Protein AF-0000000079819696 (afdb_homodimer)

pLDDT: mean 92.46, std 13.49, range [25.23, 98.75]

InterPro domains:
  IPR000529 Small ribosomal subunit protein bS6 [PF01250] (3-92)
  IPR000529 Small ribosomal subunit protein bS6 [PTHR21011] (1-96)
  IPR000529 Small ribosomal subunit protein bS6 [TIGR00166] (1-92)
  IPR014717 Translation elongation factor EF1B/small ribosomal subunit protein bS6 [G3DSA:3.30.70.60] (1-99)
  IPR020814 Small ribosomal subunit protein bS6, plastid/chloroplast [MF_00360] (1-95)
  IPR020814 Small ribosomal subunit protein bS6, plastid/chloroplast [cd00473] (4-92)
  IPR035980 Small ribosomal subunit protein bS6 superfamily [SSF54995] (1-94)

Secondary structure (DSSP, 8-state):
-EEEEEEEEEETT--HHHHHHHHHHHHHHHHHTT-EEEEEEEEEEEEEEEEETTEEEEEEEEEEEEE-HHHHHHHHHHHHH-TTEEEEEEEPPP------/-EEEEEEEEEETT--HHHHHHHHHHHHHHHHHTT-EEEEEEEEEEEEEEEEETTEEEEEEEEEEEEE-HHHHHHHHHHHHH-TTEEEEEEEPPP------

Solvent-accessible surface area (backbone atoms only — not comparable to full-atom values): 11088 Å² total; per-residue (Å²): 115,44,66,34,32,35,41,36,28,30,49,48,86,56,51,72,69,54,48,52,51,51,52,50,48,55,56,48,50,39,44,75,41,70,24,45,82,72,44,81,47,76,74,44,76,45,75,48,96,56,73,50,93,90,29,56,36,24,28,37,36,38,35,34,29,33,32,36,72,68,29,47,54,52,49,52,52,52,48,72,66,34,85,55,42,73,46,74,45,80,41,72,64,77,81,70,77,65,85,116,117,44,66,34,32,36,42,37,28,28,50,47,86,57,52,71,68,56,48,52,51,50,54,51,48,55,55,48,49,39,45,75,41,69,24,45,82,74,46,79,47,77,75,42,78,44,75,47,95,55,75,48,92,91,28,56,36,24,30,36,36,37,35,33,30,33,32,36,71,68,29,47,53,53,48,51,53,53,49,73,65,33,85,56,42,69,44,73,46,80,41,72,63,76,81,69,73,70,82,118

Radius of gyration: 17.05 Å; Cα contacts (8 Å, |Δi|>4): 366; chains: 2; bounding box: 50×44×41 Å

Sequence (200 aa):
MRTYELMMISRGDLDDVAVDTNIRRFTGLIGEQGGKVLNVDHWGKREFAYEINHMNSGFYTVVDLEIESDGLKELDRQLGNAEEVVRHKFVRPEVRSKKIMRTYELMMISRGDLDDVAVDTNIRRFTGLIGEQGGKVLNVDHWGKREFAYEINHMNSGFYTVVDLEIESDGLKELDRQLGNAEEVVRHKFVRPEVRSKKI

Organism: NCBI:txid1608957

Nearest PDB structures (foldseek):
  8cwo-assembly1_F  TM=9.256E-01  e=4.103E-12  Cutibacterium acnes
  7msm-assembly1_f  TM=9.078E-01  e=1.070E-10  Mycobacterium tuberculosis H37Rv
  2bxj-assembly2_B  TM=9.339E-01  e=4.294E-09  Thermus thermophilus
  2bvz-assembly1_A  TM=9.365E-01  e=6.606E-09  Thermus thermophilus
  1cqn-assembly2_B  TM=9.167E-01  e=4.856E-09  Thermus thermophilus

Structure (mmCIF, N/CA/C/O backbone):
data_AF-0000000079819696-model_v1
#
loop_
_entity.id
_entity.type
_entity.pdbx_description
1 polymer 'Small ribosomal subunit protein bS6'
#
loop_
_atom_site.group_PDB
_atom_site.id
_atom_site.type_symbol
_atom_site.label_atom_id
_atom_site.label_alt_id
_atom_site.label_comp_id
_atom_site.label_asym_id
_atom_site.label_entity_id
_atom_site.label_seq_id
_atom_site.pdbx_PDB_ins_code
_atom_site.Cartn_x
_atom_site.Cartn_y
_atom_site.Cartn_z
_atom_site.occupancy
_atom_site.B_iso_or_equiv
_atom_site.auth_seq_id
_atom_site.auth_comp_id
_atom_site.auth_asym_id
_atom_site.auth_atom_id
_atom_site.pdbx_PDB_model_num
ATOM 1 N N . MET A 1 1 ? 14.352 6.609 16.312 1 94.88 1 MET A N 1
ATOM 2 C CA . MET A 1 1 ? 13.562 6.754 15.086 1 94.88 1 MET A CA 1
ATOM 3 C C . MET A 1 1 ? 13.469 5.43 14.336 1 94.88 1 MET A C 1
ATOM 5 O O . MET A 1 1 ? 14.445 4.676 14.281 1 94.88 1 MET A O 1
ATOM 9 N N . ARG A 1 2 ? 12.227 5.133 13.969 1 95.44 2 ARG A N 1
ATOM 10 C CA . ARG A 1 2 ? 12 3.934 13.172 1 95.44 2 ARG A CA 1
ATOM 11 C C . ARG A 1 2 ? 11.383 4.289 11.82 1 95.44 2 ARG A C 1
ATOM 13 O O . ARG A 1 2 ? 10.703 5.305 11.688 1 95.44 2 ARG A O 1
ATOM 20 N N . THR A 1 3 ? 11.734 3.414 10.836 1 95.62 3 THR A N 1
ATOM 21 C CA . THR A 1 3 ? 11.195 3.619 9.492 1 95.62 3 THR A CA 1
ATOM 22 C C . THR A 1 3 ? 9.781 3.057 9.391 1 95.62 3 THR A C 1
ATOM 24 O O . THR A 1 3 ? 9.5 1.965 9.891 1 95.62 3 THR A O 1
ATOM 27 N N . TYR A 1 4 ? 8.93 3.877 8.773 1 96.38 4 TYR A N 1
ATOM 28 C CA . TYR A 1 4 ? 7.566 3.453 8.492 1 96.38 4 TYR A CA 1
ATOM 29 C C . TYR A 1 4 ? 7.164 3.809 7.066 1 96.38 4 TYR A C 1
ATOM 31 O O . TYR A 1 4 ? 7.734 4.719 6.461 1 96.38 4 TYR A O 1
ATOM 39 N N . GLU A 1 5 ? 6.246 3.01 6.633 1 94.44 5 GLU A N 1
ATOM 40 C CA . GLU A 1 5 ? 5.488 3.367 5.438 1 94.44 5 GLU A CA 1
ATOM 41 C C . GLU A 1 5 ? 4.066 3.793 5.793 1 94.44 5 GLU A C 1
ATOM 43 O O . GLU A 1 5 ? 3.344 3.057 6.469 1 94.44 5 GLU A O 1
ATOM 48 N N . LEU A 1 6 ? 3.732 5 5.457 1 96.94 6 LEU A N 1
ATOM 49 C CA . LEU A 1 6 ? 2.355 5.469 5.555 1 96.94 6 LEU A CA 1
ATOM 50 C C . LEU A 1 6 ? 1.624 5.297 4.227 1 96.94 6 LEU A C 1
ATOM 52 O O . LEU A 1 6 ? 2.047 5.84 3.205 1 96.94 6 LEU A O 1
ATOM 56 N N . MET A 1 7 ? 0.586 4.559 4.285 1 95.38 7 MET A N 1
ATOM 57 C CA . MET A 1 7 ? -0.365 4.52 3.18 1 95.38 7 MET A CA 1
ATOM 58 C C . MET A 1 7 ? -1.592 5.371 3.486 1 95.38 7 MET A C 1
ATOM 60 O O . MET A 1 7 ? -2.287 5.133 4.477 1 95.38 7 MET A O 1
ATOM 64 N N . MET A 1 8 ? -1.781 6.301 2.584 1 96.81 8 MET A N 1
ATOM 65 C CA . MET A 1 8 ? -2.904 7.207 2.803 1 96.81 8 MET A CA 1
ATOM 66 C C . MET A 1 8 ? -3.797 7.277 1.567 1 96.81 8 MET A C 1
ATOM 68 O O . MET A 1 8 ? -3.303 7.305 0.44 1 96.81 8 MET A O 1
ATOM 72 N N . ILE A 1 9 ? -5.113 7.242 1.857 1 96.31 9 ILE A N 1
ATOM 73 C CA . ILE A 1 9 ? -6.117 7.492 0.83 1 96.31 9 ILE A CA 1
ATOM 74 C C . ILE A 1 9 ? -6.879 8.773 1.155 1 96.31 9 ILE A C 1
ATOM 76 O O . ILE A 1 9 ? -7.473 8.898 2.229 1 96.31 9 ILE A O 1
ATOM 80 N N . SER A 1 10 ? -6.812 9.703 0.239 1 97.88 10 SER A N 1
ATOM 81 C CA . SER A 1 10 ? -7.578 10.938 0.372 1 97.88 10 SER A CA 1
ATOM 82 C C . SER A 1 10 ? -8.875 10.875 -0.436 1 97.88 10 SER A C 1
ATOM 84 O O . SER A 1 10 ? -9.016 10.031 -1.326 1 97.88 10 SER A O 1
ATOM 86 N N . ARG A 1 11 ? -9.758 11.766 -0.139 1 98.06 11 ARG A N 1
ATOM 87 C CA . ARG A 1 11 ? -11.039 11.836 -0.831 1 98.06 11 ARG A CA 1
ATOM 88 C C . ARG A 1 11 ? -10.844 11.852 -2.344 1 98.06 11 ARG A C 1
ATOM 90 O O . ARG A 1 11 ? -9.977 12.562 -2.855 1 98.06 11 ARG A O 1
ATOM 97 N N . GLY A 1 12 ? -11.727 11.195 -2.99 1 97.94 12 GLY A N 1
ATOM 98 C CA . GLY A 1 12 ? -11.641 11.07 -4.438 1 97.94 12 GLY A CA 1
ATOM 99 C C . GLY A 1 12 ? -12.242 12.258 -5.172 1 97.94 12 GLY A C 1
ATOM 100 O O . GLY A 1 12 ? -12.039 12.406 -6.379 1 97.94 12 GLY A O 1
ATOM 101 N N . ASP A 1 13 ? -12.984 13.062 -4.441 1 98 13 ASP A N 1
ATOM 102 C CA . ASP A 1 13 ? -13.648 14.18 -5.098 1 98 13 ASP A CA 1
ATOM 103 C C . ASP A 1 13 ? -12.758 15.422 -5.102 1 98 13 ASP A C 1
ATOM 105 O O . ASP A 1 13 ? -13.18 16.5 -5.543 1 98 13 ASP A O 1
ATOM 109 N N . LEU A 1 14 ? -11.602 15.273 -4.633 1 97.94 14 LEU A N 1
ATOM 110 C CA . LEU A 1 14 ? -10.656 16.375 -4.668 1 97.94 14 LEU A CA 1
ATOM 111 C C . LEU A 1 14 ? -10.141 16.609 -6.086 1 97.94 14 LEU A C 1
ATOM 113 O O . LEU A 1 14 ? -10.094 15.68 -6.895 1 97.94 14 LEU A O 1
ATOM 117 N N . ASP A 1 15 ? -9.781 17.891 -6.348 1 97.69 15 ASP A N 1
ATOM 118 C CA . ASP A 1 15 ? -9.078 18.156 -7.598 1 97.69 15 ASP A CA 1
ATOM 119 C C . ASP A 1 15 ? -7.562 18.078 -7.402 1 97.69 15 ASP A C 1
ATOM 121 O O . ASP A 1 15 ? -7.086 17.906 -6.277 1 97.69 15 ASP A O 1
ATOM 125 N N . ASP A 1 16 ? -6.84 18.234 -8.5 1 96.38 16 ASP A N 1
ATOM 126 C CA . ASP A 1 16 ? -5.398 18.016 -8.492 1 96.38 16 ASP A CA 1
ATOM 127 C C . ASP A 1 16 ? -4.703 19 -7.539 1 96.38 16 ASP A C 1
ATOM 129 O O . ASP A 1 16 ? -3.768 18.609 -6.832 1 96.38 16 ASP A O 1
ATOM 133 N N . VAL A 1 17 ? -5.117 20.219 -7.535 1 98.06 17 VAL A N 1
ATOM 134 C CA . VAL A 1 17 ? -4.488 21.219 -6.684 1 98.06 17 VAL A CA 1
ATOM 135 C C . VAL A 1 17 ? -4.715 20.875 -5.215 1 98.06 17 VAL A C 1
ATOM 137 O O . VAL A 1 17 ? -3.783 20.922 -4.406 1 98.06 17 VAL A O 1
ATOM 140 N N . ALA A 1 18 ? -5.918 20.469 -4.895 1 98.25 18 ALA A N 1
ATOM 141 C CA . ALA A 1 18 ? -6.27 20.094 -3.527 1 98.25 18 ALA A CA 1
ATOM 142 C C . ALA A 1 18 ? -5.508 18.844 -3.094 1 98.25 18 ALA A C 1
ATOM 144 O O . ALA A 1 18 ? -5.094 18.734 -1.938 1 98.25 18 ALA A O 1
ATOM 145 N N . VAL A 1 19 ? -5.375 17.922 -4.004 1 97.94 19 VAL A N 1
ATOM 146 C CA . VAL A 1 19 ? -4.641 16.703 -3.697 1 97.94 19 VAL A CA 1
ATOM 147 C C . VAL A 1 19 ? -3.191 17.047 -3.348 1 97.94 19 VAL A C 1
ATOM 149 O O . VAL A 1 19 ? -2.66 16.562 -2.342 1 97.94 19 VAL A O 1
ATOM 152 N N . ASP A 1 20 ? -2.605 17.906 -4.16 1 97.81 20 ASP A N 1
ATOM 153 C CA . ASP A 1 20 ? -1.224 18.312 -3.93 1 97.81 20 ASP A CA 1
ATOM 154 C C . ASP A 1 20 ? -1.08 19.031 -2.588 1 97.81 20 ASP A C 1
ATOM 156 O O . ASP A 1 20 ? -0.13 18.766 -1.844 1 97.81 20 ASP A O 1
ATOM 160 N N . THR A 1 21 ? -2.002 19.875 -2.295 1 98.31 21 THR A N 1
ATOM 161 C CA . THR A 1 21 ? -2.004 20.609 -1.03 1 98.31 21 THR A CA 1
ATOM 162 C C . THR A 1 21 ? -2.119 19.641 0.149 1 98.31 21 THR A C 1
ATOM 164 O O . THR A 1 21 ? -1.434 19.812 1.16 1 98.31 21 THR A O 1
ATOM 167 N N . ASN A 1 22 ? -2.996 18.625 0.056 1 97.88 22 ASN A N 1
ATOM 168 C CA . ASN A 1 22 ? -3.174 17.625 1.093 1 97.88 22 ASN A CA 1
ATOM 169 C C . ASN A 1 22 ? -1.885 16.844 1.348 1 97.88 22 ASN A C 1
ATOM 171 O O . ASN A 1 22 ? -1.501 16.641 2.5 1 97.88 22 ASN A O 1
ATOM 175 N N . ILE A 1 23 ? -1.257 16.484 0.278 1 98.19 23 ILE A N 1
ATOM 176 C CA . ILE A 1 23 ? -0.011 15.734 0.388 1 98.19 23 ILE A CA 1
ATOM 177 C C . ILE A 1 23 ? 1.039 16.578 1.106 1 98.19 23 ILE A C 1
ATOM 179 O O . ILE A 1 23 ? 1.708 16.094 2.025 1 98.19 23 ILE A O 1
ATOM 183 N N . ARG A 1 24 ? 1.113 17.828 0.721 1 98.19 24 ARG A N 1
ATOM 184 C CA . ARG A 1 24 ? 2.066 18.719 1.364 1 98.19 24 ARG A CA 1
ATOM 185 C C . ARG A 1 24 ? 1.725 18.922 2.838 1 98.19 24 ARG A C 1
ATOM 187 O O . ARG A 1 24 ? 2.613 18.938 3.689 1 98.19 24 ARG A O 1
ATOM 194 N N . ARG A 1 25 ? 0.535 19.031 3.092 1 98.12 25 ARG 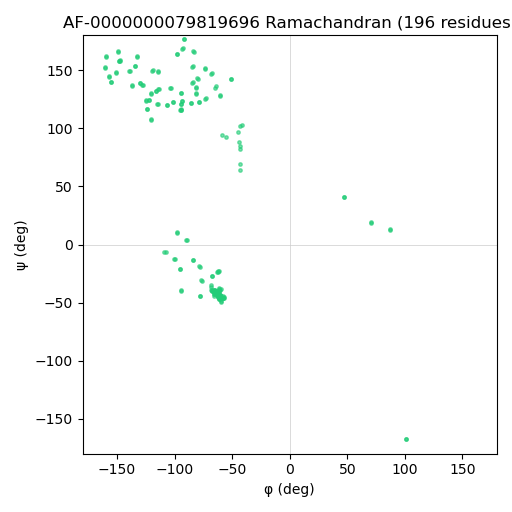A N 1
ATOM 195 C CA . ARG A 1 25 ? 0.083 19.219 4.465 1 98.12 25 ARG A CA 1
ATOM 196 C C . ARG A 1 25 ? 0.508 18.047 5.344 1 98.12 25 ARG A C 1
ATOM 198 O O . ARG A 1 25 ? 1.097 18.234 6.41 1 98.12 25 ARG A O 1
ATOM 205 N N . PHE A 1 26 ? 0.276 16.875 4.938 1 97.69 26 PHE A N 1
ATOM 206 C CA . PHE A 1 26 ? 0.501 15.719 5.785 1 97.69 26 PHE A CA 1
ATOM 207 C C . PHE A 1 26 ? 1.987 15.391 5.871 1 97.69 26 PHE A C 1
ATOM 209 O O . PHE A 1 26 ? 2.463 14.898 6.898 1 97.69 26 PHE A O 1
ATOM 216 N N . THR A 1 27 ? 2.662 15.711 4.754 1 98.19 27 THR A N 1
ATOM 217 C CA . THR A 1 27 ? 4.109 15.57 4.871 1 98.19 27 THR A CA 1
ATOM 218 C C . THR A 1 27 ? 4.68 16.609 5.824 1 98.19 27 THR A C 1
ATOM 220 O O . THR A 1 27 ? 5.641 16.344 6.547 1 98.19 27 THR A O 1
ATOM 223 N N . GLY A 1 28 ? 4.113 17.812 5.809 1 98.5 28 GLY A N 1
ATOM 224 C CA . GLY A 1 28 ? 4.48 18.812 6.797 1 98.5 28 GLY A CA 1
ATOM 225 C C . GLY A 1 28 ? 4.191 18.391 8.219 1 98.5 28 GLY A C 1
ATOM 226 O O . GLY A 1 28 ? 4.988 18.641 9.125 1 98.5 28 GLY A O 1
ATOM 227 N N . LEU A 1 29 ? 3.1 17.734 8.43 1 98.5 29 LEU A N 1
ATOM 228 C CA . LEU A 1 29 ? 2.703 17.203 9.734 1 98.5 29 LEU A CA 1
ATOM 229 C C . LEU A 1 29 ? 3.73 16.219 10.258 1 98.5 29 LEU A C 1
ATOM 231 O O . LEU A 1 29 ? 3.998 16.156 11.461 1 98.5 29 LEU A O 1
ATOM 235 N N . ILE A 1 30 ? 4.289 15.414 9.391 1 98.69 30 ILE A N 1
ATOM 236 C CA . ILE A 1 30 ? 5.336 14.469 9.773 1 98.69 30 ILE A CA 1
ATOM 237 C C . ILE A 1 30 ? 6.512 15.227 10.383 1 98.69 30 ILE A C 1
ATOM 239 O O . ILE A 1 30 ? 7.023 14.844 11.438 1 98.69 30 ILE A O 1
ATOM 243 N N . GLY A 1 31 ? 6.887 16.297 9.703 1 98.44 31 GLY A N 1
ATOM 244 C CA . GLY A 1 31 ? 7.965 17.125 10.203 1 98.44 31 GLY A CA 1
ATOM 245 C C . GLY A 1 31 ? 7.648 17.781 11.539 1 98.44 31 GLY A C 1
ATOM 246 O O . GLY A 1 31 ? 8.508 17.844 12.422 1 98.44 31 GLY A O 1
ATOM 247 N N . GLU A 1 32 ? 6.453 18.219 11.688 1 98.44 32 GLU A N 1
ATOM 248 C CA . GLU A 1 32 ? 6.012 18.875 12.914 1 98.44 32 GLU A CA 1
ATOM 249 C C . GLU A 1 32 ? 6.082 17.906 14.102 1 98.44 32 GLU A C 1
ATOM 251 O O . GLU A 1 32 ? 6.266 18.344 15.242 1 98.44 32 GLU A O 1
ATOM 256 N N . GLN A 1 33 ? 6.031 16.656 13.82 1 98.38 33 GLN A N 1
ATOM 257 C CA . GLN A 1 33 ? 6.066 15.648 14.875 1 98.38 33 GLN A CA 1
ATOM 258 C C . GLN A 1 33 ? 7.477 15.078 15.047 1 98.38 33 GLN A C 1
ATOM 260 O O . GLN A 1 33 ? 7.652 14.016 15.641 1 98.38 33 GLN A O 1
ATOM 265 N N . GL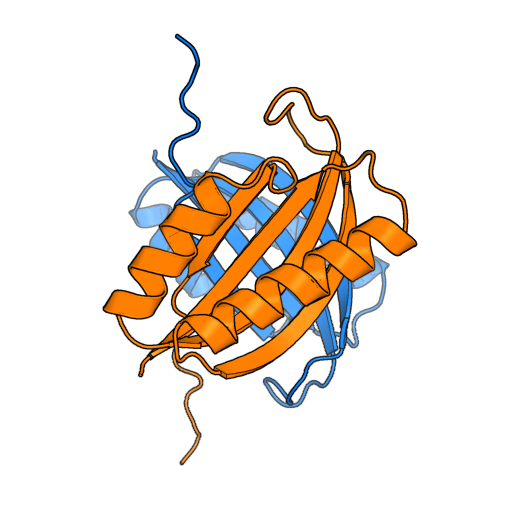Y A 1 34 ? 8.445 15.703 14.414 1 98.38 34 GLY A N 1
ATOM 266 C CA . GLY A 1 34 ? 9.836 15.32 14.586 1 98.38 34 GLY A CA 1
ATOM 267 C C . GLY A 1 34 ? 10.266 14.211 13.648 1 98.38 34 GLY A C 1
ATOM 268 O O . GLY A 1 34 ? 11.32 13.602 13.844 1 98.38 34 GLY A O 1
ATOM 269 N N . GLY A 1 35 ? 9.422 13.984 12.688 1 98.75 35 GLY A N 1
ATOM 270 C CA . GLY A 1 35 ? 9.75 12.945 11.719 1 98.75 35 GLY A CA 1
ATOM 271 C C . GLY A 1 35 ? 10.469 13.484 10.5 1 98.75 35 GLY A C 1
ATOM 272 O O . GLY A 1 35 ? 10.648 14.695 10.352 1 98.75 35 GLY A O 1
ATOM 273 N N . LYS A 1 36 ? 10.977 12.516 9.727 1 98.56 36 LYS A N 1
ATOM 274 C CA . LYS A 1 36 ? 11.625 12.781 8.453 1 98.56 36 LYS A CA 1
ATOM 275 C C . LYS A 1 36 ? 10.914 12.062 7.309 1 98.56 36 LYS A C 1
ATOM 277 O O . LYS A 1 36 ? 10.672 10.859 7.383 1 98.56 36 LYS A O 1
ATOM 282 N N . VAL A 1 37 ? 10.625 12.852 6.273 1 98.19 37 VAL A N 1
ATOM 283 C CA . VAL A 1 37 ? 10.062 12.258 5.062 1 98.19 37 VAL A CA 1
ATOM 284 C C . VAL A 1 37 ? 11.188 11.75 4.168 1 98.19 37 VAL A C 1
ATOM 286 O O . VAL A 1 37 ? 12.102 12.5 3.814 1 98.19 37 VAL A O 1
ATOM 289 N N . LEU A 1 38 ? 11.109 10.492 3.906 1 95.31 38 LEU A N 1
ATOM 290 C CA . LEU A 1 38 ? 12.141 9.891 3.072 1 95.31 38 LEU A CA 1
ATOM 291 C C . LEU A 1 38 ? 11.711 9.867 1.608 1 95.31 38 LEU A C 1
ATOM 293 O O . LEU A 1 38 ? 12.547 10.031 0.711 1 95.31 38 LEU A O 1
ATOM 297 N N . ASN A 1 39 ? 10.523 9.594 1.35 1 93.56 39 ASN A N 1
ATOM 298 C CA . ASN A 1 39 ? 9.977 9.516 0.002 1 93.56 39 ASN A CA 1
ATOM 299 C C . ASN A 1 39 ? 8.461 9.734 0.002 1 93.56 39 ASN A C 1
ATOM 301 O O . ASN A 1 39 ? 7.777 9.359 0.952 1 93.56 39 ASN A O 1
ATOM 305 N N . VAL A 1 40 ? 7.969 10.398 -1.09 1 96.12 40 VAL A N 1
ATOM 306 C CA . VAL A 1 40 ? 6.535 10.523 -1.335 1 96.12 40 VAL A CA 1
ATOM 307 C C . VAL A 1 40 ? 6.195 9.938 -2.705 1 96.12 40 VAL A C 1
ATOM 309 O O . VAL A 1 40 ? 6.719 10.391 -3.727 1 96.12 40 VAL A O 1
ATOM 312 N N . ASP A 1 41 ? 5.285 9 -2.691 1 93.44 41 ASP A N 1
ATOM 313 C CA . ASP A 1 41 ? 4.801 8.391 -3.926 1 93.44 41 ASP A CA 1
ATOM 314 C C . ASP A 1 41 ? 3.295 8.594 -4.082 1 93.44 41 ASP A C 1
ATOM 316 O O . ASP A 1 41 ? 2.5 7.934 -3.406 1 93.44 41 ASP A O 1
ATOM 320 N N . HIS A 1 42 ? 3.049 9.445 -4.992 1 94.69 42 HIS A N 1
ATOM 321 C CA . HIS A 1 42 ? 1.643 9.656 -5.312 1 94.69 42 HIS A CA 1
ATOM 322 C C . HIS A 1 42 ? 1.206 8.789 -6.484 1 94.69 42 HIS A C 1
ATOM 324 O O . HIS A 1 42 ? 1.626 9.016 -7.621 1 94.69 42 HIS A O 1
ATOM 330 N N . TRP A 1 43 ? 0.26 7.848 -6.227 1 92.31 43 TRP A N 1
ATOM 331 C CA . TRP A 1 43 ? -0.134 6.855 -7.223 1 92.31 43 TRP A CA 1
ATOM 332 C C . TRP A 1 43 ? -1.369 7.312 -7.988 1 92.31 43 TRP A C 1
ATOM 334 O O . TRP A 1 43 ? -1.695 6.762 -9.039 1 92.31 43 TRP A O 1
ATOM 344 N N . GLY A 1 44 ? -2.123 8.242 -7.383 1 92.25 44 GLY A N 1
ATOM 345 C CA . GLY A 1 44 ? -3.268 8.805 -8.078 1 92.25 44 G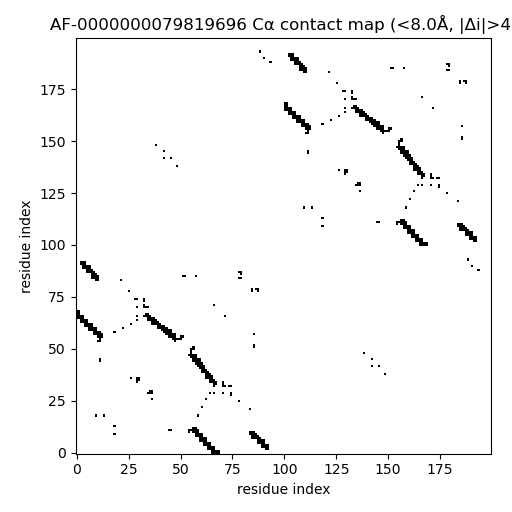LY A CA 1
ATOM 346 C C . GLY A 1 44 ? -4.59 8.203 -7.637 1 92.25 44 GLY A C 1
ATOM 347 O O . GLY A 1 44 ? -4.676 7.609 -6.562 1 92.25 44 GLY A O 1
ATOM 348 N N . LYS A 1 45 ? -5.648 8.508 -8.461 1 94.81 45 LYS A N 1
ATOM 349 C CA . LYS A 1 45 ? -7.02 8.156 -8.109 1 94.81 45 LYS A CA 1
ATOM 350 C C . LYS A 1 45 ? -7.344 6.723 -8.523 1 94.81 45 LYS A C 1
ATOM 352 O O . LYS A 1 45 ? -6.984 6.289 -9.617 1 94.81 45 LYS A O 1
ATOM 357 N N . ARG A 1 46 ? -8.062 6.07 -7.617 1 90.94 46 ARG A N 1
ATOM 358 C CA . ARG A 1 46 ? -8.531 4.719 -7.91 1 90.94 46 ARG A CA 1
ATOM 359 C C . ARG A 1 46 ? -9.969 4.527 -7.434 1 90.94 46 ARG A C 1
ATOM 361 O O . ARG A 1 46 ? -10.367 5.078 -6.406 1 90.94 46 ARG A O 1
ATOM 368 N N . GLU A 1 47 ? -10.648 3.688 -8.164 1 93.12 47 GLU A N 1
ATOM 369 C CA . GLU A 1 47 ? -11.977 3.287 -7.703 1 93.12 47 GLU A CA 1
ATOM 370 C C . GLU A 1 47 ? -11.883 2.207 -6.629 1 93.12 47 GLU A C 1
ATOM 372 O O . GLU A 1 47 ? -11.031 1.319 -6.703 1 93.12 47 GLU A O 1
ATOM 377 N N . PHE A 1 48 ? -12.797 2.314 -5.637 1 88.94 48 PHE A N 1
ATOM 378 C CA . PHE A 1 48 ? -12.836 1.298 -4.594 1 88.94 48 PHE A CA 1
ATOM 379 C C . PHE A 1 48 ? -13.656 0.095 -5.039 1 88.94 48 PHE A C 1
ATOM 381 O O . PHE A 1 48 ? -14.539 0.22 -5.895 1 88.94 48 PHE A O 1
ATOM 388 N N . ALA A 1 49 ? -13.336 -1.049 -4.48 1 85.38 49 ALA A N 1
ATOM 389 C CA . ALA A 1 49 ? -14.18 -2.225 -4.676 1 85.38 49 ALA A CA 1
ATOM 390 C C . ALA A 1 49 ? -15.531 -2.053 -3.986 1 85.38 49 ALA A C 1
ATOM 392 O O . ALA A 1 49 ? -16.562 -2.475 -4.516 1 85.38 49 ALA A O 1
ATOM 393 N N . TYR A 1 50 ? -15.391 -1.457 -2.807 1 88.12 50 TYR A N 1
ATOM 394 C CA . TYR A 1 50 ? -16.594 -1.102 -2.055 1 88.12 50 TYR A CA 1
ATOM 395 C C . TYR A 1 50 ? -16.5 0.33 -1.538 1 88.12 50 TYR A C 1
ATOM 397 O O . TYR A 1 50 ? -15.414 0.896 -1.436 1 88.12 50 TYR A O 1
ATOM 405 N N . GLU A 1 51 ? -17.672 0.757 -1.224 1 90.31 51 GLU A N 1
ATOM 406 C CA . GLU A 1 51 ? -17.703 2.125 -0.714 1 90.31 51 GLU A CA 1
ATOM 407 C C . GLU A 1 51 ? -16.938 2.246 0.601 1 90.31 51 GLU A C 1
ATOM 409 O O . GLU A 1 51 ? -17.047 1.373 1.466 1 90.31 51 GLU A O 1
ATOM 414 N N . ILE A 1 52 ? -16.203 3.301 0.594 1 87.94 52 ILE A N 1
ATOM 415 C CA . ILE A 1 52 ? -15.5 3.619 1.83 1 87.94 52 ILE A CA 1
ATOM 416 C C . ILE A 1 52 ? -15.844 5.039 2.271 1 87.94 52 ILE A C 1
ATOM 418 O O . ILE A 1 52 ? -15.523 6.008 1.577 1 87.94 52 ILE A O 1
ATOM 422 N N . ASN A 1 53 ? -16.359 5.242 3.488 1 86.62 53 ASN A N 1
ATOM 423 C CA . ASN A 1 53 ? -16.734 6.555 4.004 1 86.62 53 ASN A CA 1
ATOM 424 C C . ASN A 1 53 ? -17.562 7.34 2.99 1 86.62 53 ASN A C 1
ATOM 426 O O . ASN A 1 53 ? -17.266 8.5 2.703 1 86.62 53 ASN A O 1
ATOM 430 N N . HIS A 1 54 ? -18.453 6.637 2.352 1 89.12 54 HIS A N 1
ATOM 431 C CA . HIS A 1 54 ? -19.406 7.207 1.402 1 89.12 54 HIS A CA 1
ATOM 432 C C . HIS A 1 54 ? -18.703 7.656 0.124 1 89.12 54 HIS A C 1
ATOM 434 O O . HIS A 1 54 ? -19.188 8.547 -0.574 1 89.12 54 HIS A O 1
ATOM 440 N N . MET A 1 55 ? -17.516 7.113 -0.07 1 93.94 55 MET A N 1
ATOM 441 C CA . MET A 1 55 ? -16.75 7.391 -1.281 1 93.94 55 MET A CA 1
ATOM 442 C C . MET A 1 55 ? -16.594 6.129 -2.119 1 93.94 55 MET A C 1
ATOM 444 O O . MET A 1 55 ? -16.453 5.031 -1.575 1 93.94 55 MET A O 1
ATOM 448 N N . ASN A 1 56 ? -16.516 6.395 -3.479 1 95.5 56 ASN A N 1
ATOM 449 C CA . ASN A 1 56 ? -16.328 5.258 -4.371 1 95.5 56 ASN A CA 1
ATOM 450 C C . ASN A 1 56 ? -14.922 5.25 -4.973 1 95.5 56 ASN A C 1
ATOM 452 O O . ASN A 1 56 ? -14.562 4.328 -5.707 1 95.5 56 ASN A O 1
ATOM 456 N N . SER A 1 57 ? -14.25 6.328 -4.668 1 96.75 57 SER A N 1
ATOM 457 C CA . SER A 1 57 ? -12.867 6.438 -5.137 1 96.75 57 SER A CA 1
ATOM 458 C C . SER A 1 57 ? -12.016 7.25 -4.168 1 96.75 57 SER A C 1
ATOM 460 O O . SER A 1 57 ? -12.547 7.922 -3.279 1 96.75 57 SER A O 1
ATOM 462 N N . GLY A 1 58 ? -10.727 7.168 -4.34 1 97.12 58 GLY A N 1
ATOM 463 C CA . GLY A 1 58 ? -9.797 7.949 -3.537 1 97.12 58 GLY A CA 1
ATOM 464 C C . GLY A 1 58 ? -8.43 8.094 -4.176 1 97.12 58 GLY A C 1
ATOM 465 O O . GLY A 1 58 ? -8.086 7.336 -5.09 1 97.12 58 GLY A O 1
ATOM 466 N N . PHE A 1 59 ? -7.695 9.078 -3.688 1 97.69 59 PHE A N 1
ATOM 467 C CA . PHE A 1 59 ? -6.328 9.312 -4.133 1 97.69 59 PHE A CA 1
ATOM 468 C C . PHE A 1 59 ? -5.332 8.609 -3.221 1 97.69 59 PHE A C 1
ATOM 470 O O . PHE A 1 59 ? -5.309 8.852 -2.014 1 97.69 59 PHE A O 1
ATOM 477 N N . TYR A 1 60 ? -4.527 7.773 -3.828 1 95.75 60 TYR A N 1
ATOM 478 C CA . TYR A 1 60 ? -3.57 6.973 -3.072 1 95.75 60 TYR A CA 1
ATOM 479 C C . TYR A 1 60 ? -2.207 7.652 -3.027 1 95.75 60 TYR A C 1
ATOM 481 O O . TYR A 1 60 ? -1.663 8.039 -4.062 1 95.75 60 TYR A O 1
ATOM 489 N N . THR A 1 61 ? -1.654 7.758 -1.787 1 96.81 61 THR A N 1
ATOM 490 C CA . THR A 1 61 ? -0.311 8.273 -1.559 1 96.81 61 THR A CA 1
ATOM 491 C C . THR A 1 61 ? 0.433 7.418 -0.538 1 96.81 61 THR A C 1
ATOM 493 O O . THR A 1 61 ? -0.138 7.016 0.478 1 96.81 61 THR A O 1
ATOM 496 N N . VAL A 1 62 ? 1.687 7.117 -0.785 1 94.62 62 VAL A N 1
ATOM 497 C CA . VAL A 1 62 ? 2.553 6.395 0.142 1 94.62 62 VAL A CA 1
ATOM 498 C C . VAL A 1 62 ? 3.705 7.293 0.579 1 94.62 62 VAL A C 1
ATOM 500 O O . VAL A 1 62 ? 4.355 7.93 -0.255 1 94.62 62 VAL A O 1
ATOM 503 N N . VAL A 1 63 ? 3.916 7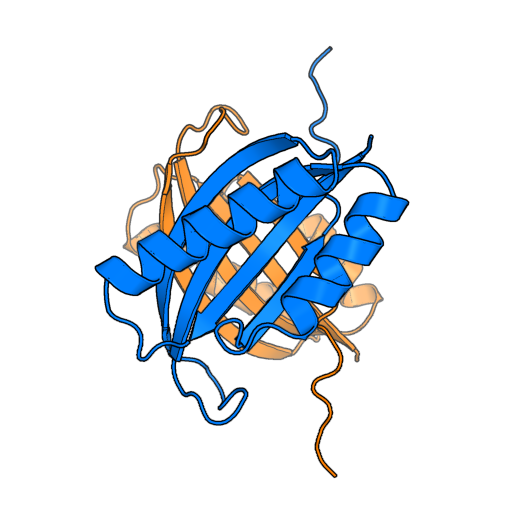.32 1.847 1 96.88 63 VAL A N 1
ATOM 504 C CA . VAL A 1 63 ? 5 8.133 2.387 1 96.88 63 VAL A CA 1
ATOM 505 C C . VAL A 1 63 ? 5.934 7.258 3.223 1 96.88 63 VAL A C 1
ATOM 507 O O . VAL A 1 63 ? 5.508 6.641 4.199 1 96.88 63 VAL A O 1
ATOM 510 N N . ASP A 1 64 ? 7.195 7.172 2.717 1 95 64 ASP A N 1
ATOM 511 C CA . ASP A 1 64 ? 8.242 6.602 3.564 1 95 64 ASP A CA 1
ATOM 512 C C . ASP A 1 64 ? 8.781 7.645 4.539 1 95 64 ASP A C 1
ATOM 514 O O . ASP A 1 64 ? 9.125 8.758 4.141 1 95 64 ASP A O 1
ATOM 518 N N . LEU A 1 65 ? 8.797 7.176 5.816 1 97.5 65 LEU A N 1
ATOM 519 C CA . LEU A 1 65 ? 9.18 8.164 6.816 1 97.5 65 LEU A CA 1
ATOM 520 C C . LEU A 1 65 ? 9.938 7.516 7.965 1 97.5 65 LEU A C 1
ATOM 522 O O . LEU A 1 65 ? 9.93 6.289 8.102 1 97.5 65 LEU A O 1
ATOM 526 N N . GLU A 1 66 ? 10.695 8.383 8.648 1 98.25 66 GLU A N 1
ATOM 527 C CA . GLU A 1 66 ? 11.25 8.039 9.945 1 98.25 66 GLU A CA 1
ATOM 528 C C . GLU A 1 66 ? 10.648 8.891 11.055 1 98.25 66 GLU A C 1
ATOM 530 O O . GLU A 1 66 ? 10.516 10.109 10.906 1 98.25 66 GLU A O 1
ATOM 535 N N . ILE A 1 67 ? 10.297 8.188 12.086 1 98.44 67 ILE A N 1
ATOM 536 C CA . ILE A 1 67 ? 9.648 8.938 13.156 1 98.44 67 ILE A CA 1
ATOM 537 C C . ILE A 1 67 ? 9.734 8.141 14.461 1 98.44 67 ILE A C 1
ATOM 539 O O . ILE A 1 67 ? 9.836 6.914 14.445 1 98.44 67 ILE A O 1
ATOM 543 N N . GLU A 1 68 ? 9.711 8.914 15.562 1 98.69 68 GLU A N 1
ATOM 544 C CA . GLU A 1 68 ? 9.68 8.273 16.875 1 98.69 68 GLU A CA 1
ATOM 545 C C . GLU A 1 68 ? 8.25 7.895 17.266 1 98.69 68 GLU A C 1
ATOM 547 O O . GLU A 1 68 ? 7.289 8.406 16.688 1 98.69 68 GLU A O 1
ATOM 552 N N . SER A 1 69 ? 8.148 7.07 18.281 1 98.12 69 SER A N 1
ATOM 553 C CA . SER A 1 69 ? 6.875 6.469 18.672 1 98.12 69 SER A CA 1
ATOM 554 C C . SER A 1 69 ? 5.852 7.535 19.047 1 98.12 69 SER A C 1
ATOM 556 O O . SER A 1 69 ? 4.684 7.445 18.641 1 98.12 69 SER A O 1
ATOM 558 N N . ASP A 1 70 ? 6.266 8.484 19.766 1 98.44 70 ASP A N 1
ATOM 559 C CA . ASP A 1 70 ? 5.328 9.523 20.188 1 98.44 70 ASP A CA 1
ATOM 560 C C . ASP A 1 70 ? 4.832 10.336 19 1 98.44 70 ASP A C 1
ATOM 562 O O . ASP A 1 70 ? 3.652 10.68 18.922 1 98.44 70 ASP A O 1
ATOM 566 N N . GLY A 1 71 ? 5.738 10.664 18.125 1 98.62 71 GLY A N 1
ATOM 567 C CA . GLY A 1 71 ? 5.348 11.359 16.906 1 98.62 71 GLY A CA 1
ATOM 568 C C . GLY A 1 71 ? 4.402 10.562 16.031 1 98.62 71 GLY A C 1
ATOM 569 O O . GLY A 1 71 ? 3.457 11.109 15.461 1 98.62 71 GLY A O 1
ATOM 570 N N . LEU A 1 72 ? 4.688 9.281 15.977 1 98.56 72 LEU A N 1
ATOM 571 C CA . LEU A 1 72 ? 3.832 8.391 15.195 1 98.56 72 LEU A CA 1
ATOM 572 C C . LEU A 1 72 ? 2.408 8.391 15.742 1 98.56 72 LEU A C 1
ATOM 574 O O . LEU A 1 72 ? 1.443 8.438 14.977 1 98.56 72 LEU A O 1
ATOM 578 N N . LYS A 1 73 ? 2.322 8.266 17.062 1 98.38 73 LYS A N 1
ATOM 579 C CA . LYS A 1 73 ? 1.014 8.266 17.703 1 98.38 73 LYS A CA 1
ATOM 580 C C . LYS A 1 73 ? 0.248 9.547 17.391 1 98.38 73 LYS A C 1
ATOM 582 O O . LYS A 1 73 ? -0.946 9.508 17.094 1 98.38 73 LYS A O 1
ATOM 587 N N . GLU A 1 74 ? 0.976 10.664 17.484 1 98.69 74 GLU A N 1
ATOM 588 C CA . GLU A 1 74 ? 0.347 11.953 17.219 1 98.69 74 GLU A CA 1
ATOM 589 C C . GLU A 1 74 ? -0.038 12.078 15.742 1 98.69 74 GLU A C 1
ATOM 591 O O . GLU A 1 74 ? -1.105 12.602 15.422 1 98.69 74 GLU A O 1
ATOM 596 N N . LEU A 1 75 ? 0.788 11.617 14.891 1 98.62 75 LEU A N 1
ATOM 597 C CA . LEU A 1 75 ? 0.481 11.625 13.469 1 98.62 75 LEU A CA 1
ATOM 598 C C . LEU A 1 75 ? -0.747 10.773 13.164 1 98.62 75 LEU A C 1
ATOM 600 O O . LEU A 1 75 ? -1.627 11.188 12.406 1 98.62 75 LEU A O 1
ATOM 604 N N . ASP A 1 76 ? -0.807 9.656 13.734 1 98 76 ASP A N 1
ATOM 605 C CA . ASP A 1 76 ? -1.94 8.75 13.586 1 98 76 ASP A CA 1
ATOM 606 C C . ASP A 1 76 ? -3.244 9.422 14.016 1 98 76 ASP A C 1
ATOM 608 O O . ASP A 1 76 ? -4.25 9.344 13.305 1 98 76 ASP A O 1
ATOM 612 N N . ARG A 1 77 ? -3.15 10.047 15.125 1 97.94 77 ARG A N 1
ATOM 613 C CA . ARG A 1 77 ? -4.316 10.758 15.641 1 97.94 77 ARG A CA 1
ATOM 614 C C . ARG A 1 77 ? -4.758 11.859 14.688 1 97.94 77 ARG A C 1
ATOM 616 O O . ARG A 1 77 ? -5.945 11.992 14.383 1 97.94 77 ARG A O 1
ATOM 623 N N . GLN A 1 78 ? -3.877 12.641 14.211 1 97.88 78 GLN A N 1
ATOM 624 C CA . GLN A 1 78 ? -4.188 13.766 13.336 1 97.88 78 GLN A CA 1
ATOM 625 C C . GLN A 1 78 ? -4.762 13.281 12.008 1 97.88 78 GLN A C 1
ATOM 627 O O . GLN A 1 78 ? -5.727 13.852 11.492 1 97.88 78 GLN A O 1
ATOM 632 N N . LEU A 1 79 ? -4.211 12.242 11.484 1 97.69 79 LEU A N 1
ATOM 633 C CA . LEU A 1 79 ? -4.719 11.672 10.242 1 97.69 79 LEU A CA 1
ATOM 634 C C . LEU A 1 79 ? -6.121 11.102 10.438 1 97.69 79 LEU A C 1
ATOM 636 O O . LEU A 1 79 ? -6.98 11.25 9.562 1 97.69 79 LEU A O 1
ATOM 640 N N . GLY A 1 80 ? -6.27 10.5 11.562 1 96.19 80 GLY A N 1
ATOM 641 C CA . GLY A 1 80 ? -7.578 9.938 11.875 1 96.19 80 GLY A CA 1
ATOM 642 C C . GLY A 1 80 ? -8.672 10.984 11.953 1 96.19 80 GLY A C 1
ATOM 643 O O . GLY A 1 80 ? -9.836 10.703 11.664 1 96.19 80 GLY A O 1
ATOM 644 N N . ASN A 1 81 ? -8.32 12.148 12.188 1 96.19 81 ASN A N 1
ATOM 645 C CA . ASN A 1 81 ? -9.281 13.234 12.352 1 96.19 81 ASN A CA 1
ATOM 646 C C . ASN A 1 81 ? -9.414 14.07 11.086 1 96.19 81 ASN A C 1
ATOM 648 O O . ASN A 1 8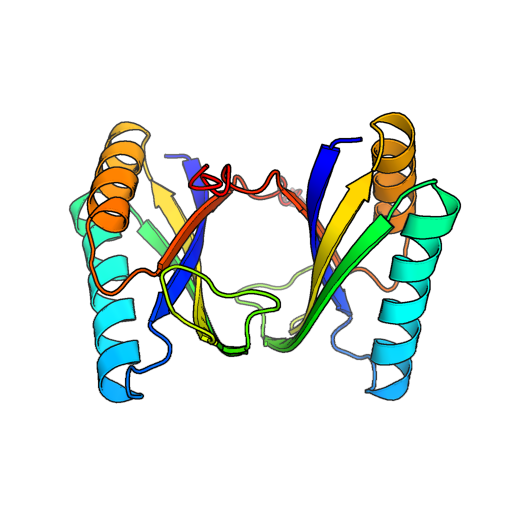1 ? -10.281 14.93 10.984 1 96.19 81 ASN A O 1
ATOM 652 N N . ALA A 1 82 ? -8.586 13.922 10.188 1 96.75 82 ALA A N 1
ATOM 653 C CA . ALA A 1 82 ? -8.586 14.75 8.984 1 96.75 82 ALA A CA 1
ATOM 654 C C . ALA A 1 82 ? -9.734 14.367 8.055 1 96.75 82 ALA A C 1
ATOM 656 O O . ALA A 1 82 ? -9.812 13.227 7.59 1 96.75 82 ALA A O 1
ATOM 657 N N . GLU A 1 83 ? -10.516 15.312 7.707 1 95.56 83 GLU A N 1
ATOM 658 C CA . GLU A 1 83 ? -11.695 15.055 6.883 1 95.56 83 GLU A CA 1
ATOM 659 C C . GLU A 1 83 ? -11.297 14.625 5.473 1 95.56 83 GLU A C 1
ATOM 661 O O . GLU A 1 83 ? -12.039 13.891 4.816 1 95.56 83 GLU A O 1
ATOM 666 N N . GLU A 1 84 ? -10.156 15.039 5.035 1 97.12 84 GLU A N 1
ATOM 667 C CA . GLU A 1 84 ? -9.711 14.758 3.672 1 97.12 84 GLU A CA 1
ATOM 668 C C . GLU A 1 84 ? -9.195 13.328 3.545 1 97.12 84 GLU A C 1
ATOM 670 O O . GLU A 1 84 ? -9.062 12.805 2.436 1 97.12 84 GLU A O 1
ATOM 675 N N . VAL A 1 85 ? -8.852 12.734 4.699 1 96.81 85 VAL A N 1
ATOM 676 C CA . VAL A 1 85 ? -8.289 11.383 4.699 1 96.81 85 VAL A CA 1
ATOM 677 C C . VAL A 1 85 ? -9.398 10.359 4.91 1 96.81 85 VAL A C 1
ATOM 679 O O . VAL A 1 85 ? -10.086 10.383 5.934 1 96.81 85 VAL A O 1
ATOM 682 N N . VAL A 1 86 ? -9.578 9.547 3.887 1 95.06 86 VAL A N 1
ATOM 683 C CA . VAL A 1 86 ? -10.602 8.508 3.914 1 95.06 86 VAL A CA 1
ATOM 684 C C . VAL A 1 86 ? -10.109 7.324 4.742 1 95.06 86 VAL A C 1
ATOM 686 O O . VAL A 1 86 ? -10.859 6.781 5.562 1 95.06 86 VAL A O 1
ATOM 689 N N . ARG A 1 87 ? -8.852 6.957 4.492 1 93.69 87 ARG A N 1
ATOM 690 C CA . ARG A 1 87 ? -8.195 5.848 5.172 1 93.69 87 ARG A CA 1
ATOM 691 C C . ARG A 1 87 ? -6.688 6.078 5.27 1 93.69 87 ARG A C 1
ATOM 693 O O . ARG A 1 87 ? -6.094 6.711 4.395 1 93.69 87 ARG A O 1
ATOM 700 N N . HIS A 1 88 ? -6.109 5.562 6.352 1 96.12 88 HIS A N 1
ATOM 701 C CA . HIS A 1 88 ? -4.656 5.57 6.453 1 96.12 88 HIS A CA 1
ATOM 702 C C . HIS A 1 88 ? -4.152 4.363 7.234 1 96.12 88 HIS A C 1
ATOM 704 O O . HIS A 1 88 ? -4.91 3.736 7.977 1 96.12 88 HIS A O 1
ATOM 710 N N . LYS A 1 89 ? -2.916 4.086 6.973 1 94.19 89 LYS A N 1
ATOM 711 C CA . LYS A 1 89 ? -2.281 2.969 7.664 1 94.19 89 LYS A CA 1
ATOM 712 C C . LYS A 1 89 ? -0.766 3.145 7.719 1 94.19 89 LYS A C 1
ATOM 714 O O . LYS A 1 89 ? -0.146 3.543 6.73 1 94.19 89 LYS A O 1
ATOM 719 N N . PHE A 1 90 ? -0.273 2.779 8.875 1 95.88 90 PHE A N 1
ATOM 720 C CA . PHE A 1 90 ? 1.177 2.693 9.008 1 95.88 90 PHE A CA 1
ATOM 721 C C . PHE A 1 90 ? 1.641 1.242 8.961 1 95.88 90 PHE A C 1
ATOM 723 O O . PHE A 1 90 ? 1.047 0.375 9.609 1 95.88 90 PHE A O 1
ATOM 730 N N . VAL A 1 91 ? 2.709 1.022 8.172 1 93.75 91 VAL A N 1
ATOM 731 C CA . VAL A 1 91 ? 3.283 -0.313 8.055 1 93.75 91 VAL A CA 1
ATOM 732 C C . VAL A 1 91 ? 4.793 -0.247 8.273 1 93.75 91 VAL A C 1
ATOM 734 O O . VAL A 1 91 ? 5.453 0.691 7.816 1 93.75 91 VAL A O 1
ATOM 737 N N . ARG A 1 92 ? 5.309 -1.224 8.992 1 90.69 92 ARG A N 1
ATOM 738 C CA . ARG A 1 92 ? 6.758 -1.363 9.047 1 90.69 92 ARG A CA 1
ATOM 739 C C . ARG A 1 92 ? 7.289 -2.037 7.789 1 90.69 92 ARG A C 1
ATOM 741 O O . ARG A 1 92 ? 6.828 -3.119 7.414 1 90.69 92 ARG A O 1
ATOM 748 N N . PRO A 1 93 ? 8.188 -1.279 7.156 1 84.88 93 PRO A N 1
ATOM 749 C CA . PRO A 1 93 ? 8.703 -1.883 5.922 1 84.88 93 PRO A CA 1
ATOM 750 C C . PRO A 1 93 ? 9.555 -3.121 6.184 1 84.88 93 PRO A C 1
ATOM 752 O O . PRO A 1 93 ? 10.094 -3.285 7.281 1 84.88 93 PRO A O 1
ATOM 755 N N . GLU A 1 94 ? 9.469 -4.055 5.207 1 71.56 94 GLU A N 1
ATOM 756 C CA . GLU A 1 94 ? 10.328 -5.23 5.316 1 71.56 94 GLU A CA 1
ATOM 757 C C . GLU A 1 94 ? 11.805 -4.836 5.312 1 71.56 94 GLU A C 1
ATOM 759 O O . GLU A 1 94 ? 12.18 -3.838 4.703 1 71.56 94 GLU A O 1
ATOM 764 N N . VAL A 1 95 ? 12.664 -5.293 6.328 1 58.44 95 VAL A N 1
ATOM 765 C CA . VAL A 1 95 ? 14.094 -5.008 6.457 1 58.44 95 VAL A CA 1
ATOM 766 C C . VAL A 1 95 ? 14.766 -5.09 5.09 1 58.44 95 VAL A C 1
ATOM 768 O O . VAL A 1 95 ? 14.562 -6.059 4.352 1 58.44 95 VAL A O 1
ATOM 771 N N . ARG A 1 96 ? 15.07 -3.883 4.449 1 52.5 96 ARG A N 1
ATOM 772 C CA . ARG A 1 96 ? 15.961 -3.91 3.297 1 52.5 96 ARG A CA 1
ATOM 773 C C . ARG A 1 96 ? 17.312 -4.508 3.666 1 52.5 96 ARG A C 1
ATOM 775 O O . ARG A 1 96 ? 17.859 -4.219 4.734 1 52.5 96 ARG A O 1
ATOM 782 N N . SER A 1 97 ? 17.484 -5.785 3.459 1 45 97 SER A N 1
ATOM 783 C CA . SER A 1 97 ? 18.859 -6.215 3.705 1 45 97 SER A CA 1
ATOM 784 C C . SER A 1 97 ? 19.859 -5.223 3.123 1 45 97 SER A C 1
ATOM 786 O O . SER A 1 97 ? 19.828 -4.93 1.927 1 45 97 SER A O 1
ATOM 788 N N . LYS A 1 98 ? 20.203 -4.18 3.814 1 39.88 98 LYS A N 1
ATOM 789 C CA . LYS A 1 98 ? 21.422 -3.506 3.398 1 39.88 98 LYS A CA 1
ATOM 790 C C . LYS A 1 98 ? 22.547 -4.512 3.125 1 39.88 98 LYS A C 1
ATOM 792 O O . LYS A 1 98 ? 22.812 -5.383 3.951 1 39.88 98 LYS A O 1
ATOM 797 N N . LYS A 1 99 ? 22.688 -4.84 1.804 1 34.44 99 LYS A N 1
ATOM 798 C CA . LYS A 1 99 ? 24 -5.434 1.588 1 34.44 99 LYS A CA 1
ATOM 799 C C . LYS A 1 99 ? 25.094 -4.66 2.33 1 34.44 99 LYS A C 1
ATOM 801 O O . LYS A 1 99 ? 25.328 -3.488 2.033 1 34.44 99 LYS A O 1
ATOM 806 N N . ILE A 1 100 ? 25 -4.66 3.67 1 25.23 100 ILE A N 1
ATOM 807 C CA . ILE A 1 100 ? 26.406 -4.535 4.035 1 25.23 100 ILE A CA 1
ATOM 808 C C . ILE A 1 100 ? 27.188 -5.762 3.557 1 25.23 100 ILE A C 1
ATOM 810 O O . ILE A 1 100 ? 26.734 -6.895 3.732 1 25.23 100 ILE A O 1
ATOM 814 N N . MET B 1 1 ? -10.172 -18.328 8.641 1 94.88 1 MET B N 1
ATOM 815 C CA . MET B 1 1 ? -9.727 -17.422 7.578 1 94.88 1 MET B CA 1
ATOM 816 C C . MET B 1 1 ? -9.688 -15.984 8.062 1 94.88 1 MET B C 1
ATOM 818 O O . MET B 1 1 ? -10.555 -15.555 8.828 1 94.88 1 MET B O 1
ATOM 822 N N . ARG B 1 2 ? -8.547 -15.383 7.727 1 95.44 2 ARG B N 1
ATOM 823 C CA . ARG B 1 2 ? -8.383 -13.969 8.055 1 95.44 2 ARG B CA 1
ATOM 824 C C . ARG B 1 2 ? -8.172 -13.133 6.793 1 95.44 2 ARG B C 1
ATOM 826 O O . ARG B 1 2 ? -7.652 -13.641 5.793 1 95.44 2 ARG B O 1
ATOM 833 N N . THR B 1 3 ? -8.648 -11.867 6.906 1 95.75 3 THR B N 1
ATOM 834 C CA . THR B 1 3 ? -8.484 -10.953 5.781 1 95.75 3 THR B CA 1
ATOM 835 C C . THR B 1 3 ? -7.082 -10.344 5.789 1 95.75 3 THR B C 1
ATOM 837 O O . THR B 1 3 ? -6.57 -9.961 6.84 1 95.75 3 THR B O 1
ATOM 840 N N . TYR B 1 4 ? -6.512 -10.336 4.586 1 96.38 4 TYR B N 1
ATOM 841 C CA . TYR B 1 4 ? -5.215 -9.695 4.391 1 96.38 4 TYR B CA 1
ATOM 842 C C . TYR B 1 4 ? -5.215 -8.836 3.137 1 96.38 4 TYR B C 1
ATOM 844 O O . TYR B 1 4 ? -6.02 -9.047 2.227 1 96.38 4 TYR B O 1
ATOM 852 N N . GLU B 1 5 ? -4.355 -7.883 3.24 1 94.44 5 GLU B N 1
ATOM 853 C CA . GLU B 1 5 ? -3.957 -7.156 2.041 1 94.44 5 GLU B CA 1
ATOM 854 C C . GLU B 1 5 ? -2.549 -7.543 1.602 1 94.44 5 GLU B C 1
ATOM 856 O O . GLU B 1 5 ? -1.605 -7.477 2.393 1 94.44 5 GLU B O 1
ATOM 861 N N . LEU B 1 6 ? -2.443 -8.047 0.41 1 96.94 6 LEU B N 1
ATOM 862 C CA . LEU B 1 6 ? -1.144 -8.281 -0.212 1 96.94 6 LEU B CA 1
ATOM 863 C C . LEU B 1 6 ? -0.746 -7.102 -1.098 1 96.94 6 LEU B C 1
ATOM 865 O O . LEU B 1 6 ? -1.463 -6.762 -2.041 1 96.94 6 LEU B O 1
ATOM 869 N N . MET B 1 7 ? 0.358 -6.535 -0.77 1 95.44 7 MET B N 1
ATOM 870 C CA . MET B 1 7 ? 1.006 -5.586 -1.669 1 95.44 7 MET B CA 1
ATOM 871 C C . MET B 1 7 ? 2.168 -6.238 -2.408 1 95.44 7 MET B C 1
ATOM 873 O O . MET B 1 7 ? 3.115 -6.719 -1.782 1 95.44 7 MET B O 1
ATOM 877 N N . MET B 1 8 ? 2.02 -6.164 -3.701 1 96.69 8 MET B N 1
ATOM 878 C CA . MET B 1 8 ? 3.055 -6.801 -4.512 1 96.69 8 MET B CA 1
ATOM 879 C C . MET B 1 8 ? 3.605 -5.828 -5.551 1 96.69 8 MET B C 1
ATOM 881 O O . MET B 1 8 ? 2.848 -5.066 -6.16 1 96.69 8 MET B O 1
ATOM 885 N N . ILE B 1 9 ? 4.953 -5.879 -5.664 1 96.31 9 ILE B N 1
ATOM 886 C CA . ILE B 1 9 ? 5.641 -5.168 -6.734 1 96.31 9 ILE B CA 1
ATOM 887 C C . ILE B 1 9 ? 6.32 -6.168 -7.668 1 96.31 9 ILE B C 1
ATOM 889 O O . ILE B 1 9 ? 7.148 -6.969 -7.23 1 96.31 9 ILE B O 1
ATOM 893 N N . SER B 1 10 ? 5.93 -6.117 -8.906 1 97.88 10 SER B N 1
ATOM 894 C CA . SER B 1 10 ? 6.57 -6.945 -9.922 1 97.88 10 SER B CA 1
ATOM 895 C C . SER B 1 10 ? 7.625 -6.156 -10.695 1 97.88 10 SER B C 1
ATOM 897 O O . SER B 1 10 ? 7.629 -4.926 -10.664 1 97.88 10 SER B O 1
ATOM 899 N N . ARG B 1 11 ? 8.453 -6.859 -11.383 1 98.12 11 ARG B N 1
ATOM 900 C CA . ARG B 1 11 ? 9.516 -6.246 -12.18 1 98.12 11 ARG B CA 1
ATOM 901 C C . ARG B 1 11 ? 8.961 -5.16 -13.094 1 98.12 11 ARG B C 1
ATOM 903 O O . ARG B 1 11 ? 7.926 -5.359 -13.742 1 98.12 11 ARG B O 1
ATOM 910 N N . GLY B 1 12 ? 9.711 -4.156 -13.219 1 97.94 12 GLY B N 1
ATOM 911 C CA . GLY B 1 12 ? 9.289 -3.016 -14.016 1 97.94 12 GLY B CA 1
ATOM 912 C C . GLY B 1 12 ? 9.562 -3.188 -15.5 1 97.94 12 GLY B C 1
ATOM 913 O O . GLY B 1 12 ? 9.062 -2.422 -16.328 1 97.94 12 GLY B O 1
ATOM 914 N N . ASP B 1 13 ? 10.367 -4.176 -15.812 1 98.06 13 ASP B N 1
ATOM 915 C CA . ASP B 1 13 ? 10.734 -4.363 -17.219 1 98.06 13 ASP B CA 1
ATOM 916 C C . ASP B 1 13 ? 9.742 -5.285 -17.922 1 98.06 13 ASP B C 1
ATOM 918 O O . ASP B 1 13 ? 9.922 -5.621 -19.094 1 98.06 13 ASP B O 1
ATOM 922 N N . LEU B 1 14 ? 8.758 -5.668 -17.234 1 98 14 LEU B N 1
ATOM 923 C CA . LEU B 1 14 ? 7.711 -6.484 -17.859 1 98 14 LEU B CA 1
ATOM 924 C C . LEU B 1 14 ? 6.848 -5.645 -18.781 1 98 14 LEU B C 1
ATOM 926 O O . LEU B 1 14 ? 6.695 -4.438 -18.578 1 98 14 LEU B O 1
ATOM 930 N N . ASP B 1 15 ? 6.285 -6.332 -19.812 1 97.75 15 ASP B N 1
ATOM 931 C CA . ASP B 1 15 ? 5.27 -5.656 -20.609 1 97.75 15 ASP B CA 1
ATOM 932 C C . ASP B 1 15 ? 3.869 -5.926 -20.062 1 97.75 15 ASP B C 1
ATOM 934 O O . ASP B 1 15 ? 3.705 -6.695 -19.125 1 97.75 15 ASP B O 1
ATOM 938 N N . ASP B 1 16 ? 2.895 -5.301 -20.688 1 96.38 16 ASP B N 1
ATOM 939 C CA . ASP B 1 16 ? 1.531 -5.324 -20.172 1 96.38 16 ASP B CA 1
ATOM 940 C C . ASP B 1 16 ? 0.984 -6.75 -20.125 1 96.38 16 ASP B C 1
ATOM 942 O O . ASP B 1 16 ? 0.295 -7.133 -19.188 1 96.38 16 ASP B O 1
ATOM 946 N N . VAL B 1 17 ? 1.255 -7.52 -21.125 1 98.06 17 VAL B N 1
ATOM 947 C CA . VAL B 1 17 ? 0.745 -8.883 -21.188 1 98.06 17 VAL B CA 1
ATOM 948 C C . VAL B 1 17 ? 1.36 -9.719 -20.062 1 98.06 17 VAL B C 1
ATOM 950 O O . VAL B 1 17 ? 0.655 -10.453 -19.375 1 98.06 17 VAL B O 1
ATOM 953 N N . ALA B 1 18 ? 2.639 -9.562 -19.875 1 98.25 18 ALA B N 1
ATOM 954 C CA . ALA B 1 18 ? 3.352 -10.289 -18.828 1 98.25 18 ALA B CA 1
ATOM 955 C C . ALA B 1 18 ? 2.865 -9.867 -17.438 1 98.25 18 ALA B C 1
ATOM 957 O O . ALA B 1 18 ? 2.76 -10.703 -16.531 1 98.25 18 ALA B O 1
ATOM 958 N N . VAL B 1 19 ? 2.611 -8.609 -17.297 1 97.88 19 VAL B N 1
ATOM 959 C CA . VAL B 1 19 ? 2.115 -8.109 -16.016 1 97.88 19 VAL B CA 1
ATOM 960 C C . VAL B 1 19 ? 0.769 -8.75 -15.695 1 97.88 19 VAL B C 1
ATOM 962 O O . VAL B 1 19 ? 0.555 -9.242 -14.586 1 97.88 19 VAL B O 1
ATOM 965 N N . ASP B 1 20 ? -0.085 -8.781 -16.688 1 97.81 20 ASP B N 1
ATOM 966 C CA . ASP B 1 20 ? -1.406 -9.375 -16.516 1 97.81 20 ASP B CA 1
ATOM 967 C C . ASP B 1 20 ? -1.3 -10.859 -16.172 1 97.81 20 ASP B C 1
ATOM 969 O O . ASP B 1 20 ? -2.004 -11.344 -15.289 1 97.81 20 ASP B O 1
ATOM 973 N N . THR B 1 21 ? -0.436 -11.539 -16.844 1 98.31 21 THR B N 1
ATOM 974 C CA . THR B 1 21 ? -0.207 -12.953 -16.594 1 98.31 21 THR B CA 1
ATOM 975 C C . THR B 1 21 ? 0.3 -13.18 -15.18 1 98.31 21 THR B C 1
ATOM 977 O O . THR B 1 21 ? -0.13 -14.117 -14.5 1 98.31 21 THR B O 1
ATOM 980 N N . ASN B 1 22 ? 1.232 -12.344 -14.703 1 97.81 22 ASN B N 1
ATOM 981 C CA . ASN B 1 22 ? 1.771 -12.422 -13.344 1 97.81 22 ASN B CA 1
ATOM 982 C C . ASN B 1 22 ? 0.679 -12.25 -12.297 1 97.81 22 ASN B C 1
ATOM 984 O O . ASN B 1 22 ? 0.615 -13 -11.328 1 97.81 22 ASN B O 1
ATOM 988 N N . ILE B 1 23 ? -0.154 -11.289 -12.539 1 98.19 23 ILE B N 1
ATOM 989 C CA . ILE B 1 23 ? -1.242 -11.016 -11.609 1 98.19 23 ILE B CA 1
ATOM 990 C C . ILE B 1 23 ? -2.17 -12.227 -11.531 1 98.19 23 ILE B C 1
ATOM 992 O O . ILE B 1 23 ? -2.535 -12.664 -10.438 1 98.19 23 ILE B O 1
ATOM 996 N N . ARG B 1 24 ? -2.467 -12.773 -12.672 1 98.19 24 ARG B N 1
ATOM 997 C CA . ARG B 1 24 ? -3.324 -13.953 -12.703 1 98.19 24 ARG B CA 1
ATOM 998 C C . ARG B 1 24 ? -2.656 -15.141 -12.016 1 98.19 24 ARG B C 1
ATOM 1000 O O . ARG B 1 24 ? -3.305 -15.875 -11.273 1 98.19 24 ARG B O 1
ATOM 1007 N N . ARG B 1 25 ? -1.459 -15.273 -12.234 1 98.12 25 ARG B N 1
ATOM 1008 C CA . ARG B 1 25 ? -0.705 -16.359 -11.617 1 98.12 25 ARG B CA 1
ATOM 1009 C C . ARG B 1 25 ? -0.769 -16.281 -10.094 1 98.12 25 ARG B C 1
ATOM 1011 O O . ARG B 1 25 ? -1.096 -17.266 -9.43 1 98.12 25 ARG B O 1
ATOM 1018 N N . PHE B 1 26 ? -0.529 -15.164 -9.555 1 97.69 26 PHE B N 1
ATOM 1019 C CA . PHE B 1 26 ? -0.408 -15.047 -8.102 1 97.69 26 PHE B CA 1
ATOM 1020 C C . PHE B 1 26 ? -1.781 -15.062 -7.441 1 97.69 26 PHE B C 1
ATOM 1022 O O . PHE B 1 26 ? -1.932 -15.555 -6.32 1 97.69 26 PHE B O 1
ATOM 1029 N N . THR B 1 27 ? -2.74 -14.531 -8.219 1 98.19 27 THR B N 1
ATOM 1030 C CA . THR B 1 27 ? -4.086 -14.695 -7.684 1 98.19 27 THR B CA 1
ATOM 1031 C C . THR B 1 27 ? -4.516 -16.156 -7.719 1 98.19 27 THR B C 1
ATOM 1033 O O . THR B 1 27 ? -5.23 -16.625 -6.832 1 98.19 27 THR B O 1
ATOM 1036 N N . GLY B 1 28 ? -4.094 -16.875 -8.742 1 98.5 28 GLY B N 1
ATOM 1037 C CA . GLY B 1 28 ? -4.312 -18.312 -8.773 1 98.5 28 GLY B CA 1
ATOM 1038 C C . GLY B 1 28 ? -3.637 -19.047 -7.629 1 98.5 28 GLY B C 1
ATOM 1039 O O . GLY B 1 28 ? -4.207 -19.969 -7.051 1 98.5 28 GLY B O 1
ATOM 1040 N N . LEU B 1 29 ? -2.463 -18.625 -7.281 1 98.5 29 LEU B N 1
ATOM 1041 C CA . LEU B 1 29 ? -1.707 -19.203 -6.176 1 98.5 29 LEU B CA 1
ATOM 1042 C C . LEU B 1 29 ? -2.461 -19.047 -4.859 1 98.5 29 LEU B C 1
ATOM 1044 O O . LEU B 1 29 ? -2.418 -19.938 -4.004 1 98.5 29 LEU B O 1
ATOM 1048 N N . ILE B 1 30 ? -3.125 -17.922 -4.676 1 98.69 30 ILE B N 1
ATOM 1049 C CA . ILE B 1 30 ? -3.932 -17.703 -3.482 1 98.69 30 ILE B CA 1
ATOM 1050 C C . ILE B 1 30 ? -4.996 -18.797 -3.371 1 98.69 30 ILE B C 1
ATOM 1052 O O . ILE B 1 30 ? -5.191 -19.375 -2.303 1 98.69 30 ILE B O 1
ATOM 1056 N N . GLY B 1 31 ? -5.641 -19.062 -4.492 1 98.44 31 GLY B N 1
ATOM 1057 C CA . GLY B 1 31 ? -6.648 -20.109 -4.535 1 98.44 31 GLY B CA 1
ATOM 1058 C C . GLY B 1 31 ? -6.086 -21.484 -4.246 1 98.44 31 GLY B C 1
ATOM 1059 O O . GLY B 1 31 ? -6.703 -22.266 -3.529 1 98.44 31 GLY B O 1
ATOM 1060 N N . GLU B 1 32 ? -4.949 -21.734 -4.777 1 98.44 32 GLU B N 1
ATOM 1061 C CA . GLU B 1 32 ? -4.289 -23.031 -4.59 1 98.44 32 GLU B CA 1
ATOM 1062 C C . GLU B 1 32 ? -3.965 -23.266 -3.117 1 98.44 32 GLU B C 1
ATOM 1064 O O . GLU B 1 32 ? -3.904 -24.422 -2.67 1 98.44 32 GLU B O 1
ATOM 1069 N N . GLN B 1 33 ? -3.854 -22.219 -2.377 1 98.38 33 GLN B N 1
ATOM 1070 C CA . GLN B 1 33 ? -3.521 -22.328 -0.96 1 98.38 33 GLN B CA 1
ATOM 1071 C C . GLN B 1 33 ? -4.773 -22.25 -0.093 1 98.38 33 GLN B C 1
ATOM 1073 O O . GLN B 1 33 ? -4.684 -21.984 1.11 1 98.38 33 GLN B O 1
ATOM 1078 N N . GLY B 1 34 ? -5.926 -22.312 -0.717 1 98.38 34 GLY B N 1
ATOM 1079 C CA . GLY B 1 34 ? -7.18 -22.344 0.021 1 98.38 34 GLY B CA 1
ATOM 1080 C C . GLY B 1 34 ? -7.707 -20.953 0.349 1 98.38 34 GLY B C 1
ATOM 1081 O O . GLY B 1 34 ? -8.609 -20.812 1.181 1 98.38 34 GLY B O 1
ATOM 1082 N N . GLY B 1 35 ? -7.113 -20 -0.293 1 98.75 35 GLY B N 1
ATOM 1083 C CA . GLY B 1 35 ? -7.551 -18.641 -0.058 1 98.75 35 GLY B CA 1
ATOM 1084 C C . GLY B 1 35 ? -8.602 -18.172 -1.044 1 98.75 35 GLY B C 1
ATOM 1085 O O . GLY B 1 35 ? -8.945 -18.891 -1.986 1 98.75 35 GLY B O 1
ATOM 1086 N N . LYS B 1 36 ? -9.18 -17.016 -0.688 1 98.56 36 LYS B N 1
ATOM 1087 C CA . LYS B 1 36 ? -10.148 -16.328 -1.532 1 98.56 36 LYS B CA 1
ATOM 1088 C C . LYS B 1 36 ? -9.664 -14.922 -1.894 1 98.56 36 LYS B C 1
ATOM 1090 O O . LYS B 1 36 ? -9.281 -14.148 -1.016 1 98.56 36 LYS B O 1
ATOM 1095 N N . VAL B 1 37 ? -9.734 -14.641 -3.193 1 98.25 37 VAL B N 1
ATOM 1096 C CA . VAL B 1 37 ? -9.422 -13.297 -3.66 1 98.25 37 VAL B CA 1
ATOM 1097 C C . VAL B 1 37 ? -10.672 -12.422 -3.572 1 98.25 37 VAL B C 1
ATOM 1099 O O . VAL B 1 37 ? -11.719 -12.766 -4.125 1 98.25 37 VAL B O 1
ATOM 1102 N N . LEU B 1 38 ? -10.523 -11.391 -2.834 1 95.44 38 LEU B N 1
ATOM 1103 C CA . LEU B 1 38 ? -11.664 -10.492 -2.66 1 95.44 38 LEU B CA 1
ATOM 1104 C C . LEU B 1 38 ? -11.609 -9.344 -3.662 1 95.44 38 LEU B C 1
ATOM 1106 O O . LEU B 1 38 ? -12.641 -8.875 -4.141 1 95.44 38 LEU B O 1
ATOM 1110 N N . ASN B 1 39 ? -10.508 -8.836 -3.918 1 93.69 39 ASN B N 1
ATOM 1111 C CA . ASN B 1 39 ? -10.297 -7.723 -4.832 1 93.69 39 ASN B CA 1
ATOM 1112 C C . ASN B 1 39 ? -8.867 -7.695 -5.367 1 93.69 39 ASN B C 1
ATOM 1114 O O . ASN B 1 39 ? -7.926 -8.07 -4.66 1 93.69 39 ASN B O 1
ATOM 1118 N N . VAL B 1 40 ? -8.727 -7.281 -6.66 1 96.12 40 VAL B N 1
ATOM 1119 C CA . VAL B 1 40 ? -7.422 -7.02 -7.254 1 96.12 40 VAL B CA 1
ATOM 1120 C C . VAL B 1 40 ? -7.363 -5.586 -7.77 1 96.12 40 VAL B C 1
ATOM 1122 O O . VAL B 1 40 ? -8.172 -5.191 -8.617 1 96.12 40 VAL B O 1
ATOM 1125 N N . ASP B 1 41 ? -6.379 -4.863 -7.293 1 93.56 41 ASP B N 1
ATOM 1126 C CA . ASP B 1 41 ? -6.145 -3.494 -7.734 1 93.56 41 ASP B CA 1
ATOM 1127 C C . ASP B 1 41 ? -4.754 -3.346 -8.352 1 93.56 41 ASP B C 1
ATOM 1129 O O . ASP B 1 41 ? -3.754 -3.316 -7.633 1 93.56 41 ASP B O 1
ATOM 1133 N N . HIS B 1 42 ? -4.84 -3.221 -9.609 1 94.69 42 HIS B N 1
ATOM 1134 C CA . HIS B 1 42 ? -3.586 -2.969 -10.312 1 94.69 42 HIS B CA 1
ATOM 1135 C C . HIS B 1 42 ? -3.361 -1.475 -10.523 1 94.69 42 HIS B C 1
ATOM 1137 O O . HIS B 1 42 ? -4.074 -0.837 -11.305 1 94.69 42 HIS B O 1
ATOM 1143 N N . TRP B 1 43 ? -2.283 -0.923 -9.906 1 92.44 43 TRP B N 1
ATOM 1144 C CA . TRP B 1 43 ? -2.039 0.515 -9.898 1 92.44 43 TRP B CA 1
ATOM 1145 C C . TRP B 1 43 ? -1.086 0.914 -11.016 1 92.44 43 TRP B C 1
ATOM 1147 O O . TRP B 1 43 ? -0.97 2.096 -11.352 1 92.44 43 TRP B O 1
ATOM 1157 N N . GLY B 1 44 ? -0.314 -0.054 -11.5 1 92.25 44 GLY B N 1
ATOM 1158 C CA . GLY B 1 44 ? 0.564 0.22 -12.633 1 92.25 44 GLY B CA 1
ATOM 1159 C C . GLY B 1 44 ? 2.008 0.445 -12.219 1 92.25 44 GLY B C 1
ATOM 1160 O O . GLY B 1 44 ? 2.416 0.051 -11.125 1 92.25 44 GLY B O 1
ATOM 1161 N N . LYS B 1 45 ? 2.799 0.971 -13.211 1 94.69 45 LYS B N 1
ATOM 1162 C CA . LYS B 1 45 ? 4.246 1.104 -13.062 1 94.69 45 LYS B CA 1
ATOM 1163 C C . LYS B 1 45 ? 4.602 2.396 -12.328 1 94.69 45 LYS B C 1
ATOM 1165 O O . LYS B 1 45 ? 4.035 3.451 -12.617 1 94.69 45 LYS B O 1
ATOM 1170 N N . ARG B 1 46 ? 5.598 2.246 -11.445 1 90.81 46 ARG B N 1
ATOM 1171 C CA . ARG B 1 46 ? 6.125 3.414 -10.75 1 90.81 46 ARG B CA 1
ATOM 1172 C C . ARG B 1 46 ? 7.645 3.352 -10.641 1 90.81 46 ARG B C 1
ATOM 1174 O O . ARG B 1 46 ? 8.219 2.27 -10.5 1 90.81 46 ARG B O 1
ATOM 1181 N N . GLU B 1 47 ? 8.203 4.535 -10.648 1 93.06 47 GLU B N 1
ATOM 1182 C CA . GLU B 1 47 ? 9.633 4.609 -10.383 1 93.06 47 GLU B CA 1
ATOM 1183 C C . GLU B 1 47 ? 9.922 4.527 -8.883 1 93.06 47 GLU B C 1
ATOM 1185 O O . GLU B 1 47 ? 9.172 5.074 -8.07 1 93.06 47 GLU B O 1
ATOM 1190 N N . PHE B 1 48 ? 11.047 3.826 -8.57 1 88.94 48 PHE B N 1
ATOM 1191 C CA . PHE B 1 48 ? 11.445 3.729 -7.172 1 88.94 48 PHE B CA 1
ATOM 1192 C C . PHE B 1 48 ? 12.266 4.945 -6.754 1 88.94 48 PHE B C 1
ATOM 1194 O O . PHE B 1 48 ? 12.891 5.59 -7.594 1 88.94 48 PHE B O 1
ATOM 1201 N N . ALA B 1 49 ? 12.203 5.258 -5.484 1 85.06 49 ALA B N 1
ATOM 1202 C CA . ALA B 1 49 ? 13.102 6.277 -4.941 1 85.06 49 ALA B CA 1
ATOM 1203 C C . ALA B 1 49 ? 14.547 5.793 -4.945 1 85.06 49 ALA B C 1
ATOM 1205 O O . ALA B 1 49 ? 15.469 6.57 -5.203 1 85.06 49 ALA B O 1
ATOM 1206 N N . TYR B 1 50 ? 14.641 4.512 -4.613 1 88 50 TYR B N 1
ATOM 1207 C CA . TYR B 1 50 ? 15.938 3.85 -4.688 1 88 50 TYR B CA 1
ATOM 1208 C C . TYR B 1 50 ? 15.828 2.51 -5.406 1 88 50 TYR B C 1
ATOM 1210 O O . TYR B 1 50 ? 14.734 1.946 -5.516 1 88 50 TYR B O 1
ATOM 1218 N N . GLU B 1 51 ? 16.969 2.107 -5.789 1 90.31 51 GLU B N 1
ATOM 1219 C CA . GLU B 1 51 ? 16.984 0.828 -6.488 1 90.31 51 GLU B CA 1
ATOM 1220 C C . GLU B 1 51 ? 16.547 -0.31 -5.57 1 90.31 51 GLU B C 1
ATOM 1222 O O . GLU B 1 51 ? 16.953 -0.363 -4.406 1 90.31 51 GLU B O 1
ATOM 1227 N N . ILE B 1 52 ? 15.711 -1.074 -6.188 1 87.81 52 ILE B N 1
ATOM 1228 C CA . ILE B 1 52 ? 15.289 -2.277 -5.477 1 87.81 52 ILE B CA 1
ATOM 1229 C C . ILE B 1 52 ? 15.57 -3.508 -6.336 1 87.81 52 ILE B C 1
ATOM 1231 O O . ILE B 1 52 ? 15 -3.666 -7.414 1 87.81 52 ILE B O 1
ATOM 1235 N N . ASN B 1 53 ? 16.328 -4.492 -5.836 1 86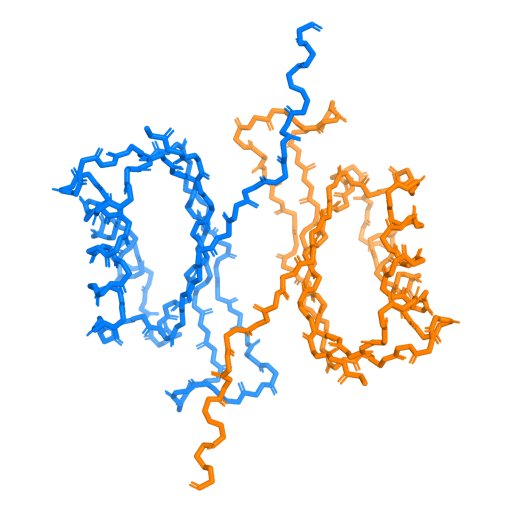.88 53 ASN B N 1
ATOM 1236 C CA . ASN B 1 53 ? 16.672 -5.707 -6.574 1 86.88 53 ASN B CA 1
ATOM 1237 C C . ASN B 1 53 ? 17.141 -5.387 -7.988 1 86.88 53 ASN B C 1
ATOM 1239 O O . ASN B 1 53 ? 16.656 -5.973 -8.961 1 86.88 53 ASN B O 1
ATOM 1243 N N . HIS B 1 54 ? 17.922 -4.355 -8.094 1 88.94 54 HIS B N 1
ATOM 1244 C CA . HIS B 1 54 ? 18.562 -3.928 -9.336 1 88.94 54 HIS B CA 1
ATOM 1245 C C . HIS B 1 54 ? 17.547 -3.354 -10.305 1 88.94 54 HIS B C 1
ATOM 1247 O O . HIS B 1 54 ? 17.75 -3.375 -11.523 1 88.94 54 HIS B O 1
ATOM 1253 N N . MET B 1 55 ? 16.391 -2.979 -9.742 1 93.94 55 MET B N 1
ATOM 1254 C CA . MET B 1 55 ? 15.344 -2.348 -10.531 1 93.94 55 MET B CA 1
ATOM 1255 C C . MET B 1 55 ? 15.117 -0.905 -10.086 1 93.94 55 MET B C 1
ATOM 1257 O O . MET B 1 55 ? 15.242 -0.591 -8.898 1 93.94 55 MET B O 1
ATOM 1261 N N . ASN B 1 56 ? 14.711 -0.075 -11.125 1 95.5 56 ASN B N 1
ATOM 1262 C CA . ASN B 1 56 ? 14.422 1.319 -10.797 1 95.5 56 ASN B CA 1
ATOM 1263 C C . ASN B 1 56 ? 12.93 1.611 -10.836 1 95.5 56 ASN B C 1
ATOM 1265 O O . ASN B 1 56 ? 12.5 2.729 -10.539 1 95.5 56 ASN B O 1
ATOM 1269 N N . SER B 1 57 ? 12.234 0.595 -11.281 1 96.81 57 SER B N 1
ATOM 1270 C CA . SER B 1 57 ? 10.781 0.716 -11.32 1 96.81 57 SER B CA 1
ATOM 1271 C C . SER B 1 57 ? 10.109 -0.635 -11.109 1 96.81 57 SER B C 1
ATOM 1273 O O . SER B 1 57 ? 10.766 -1.678 -11.172 1 96.81 57 SER B O 1
ATOM 1275 N N . GLY B 1 58 ? 8.836 -0.601 -10.852 1 97.12 58 GLY B N 1
ATOM 1276 C CA . GLY B 1 58 ? 8.047 -1.816 -10.695 1 97.12 58 GLY B CA 1
ATOM 1277 C C . GLY B 1 58 ? 6.559 -1.593 -10.883 1 97.12 58 GLY B C 1
ATOM 1278 O O . GLY B 1 58 ? 6.086 -0.458 -10.812 1 97.12 58 GLY B O 1
ATOM 1279 N N . PHE B 1 59 ? 5.879 -2.695 -11.125 1 97.69 59 PHE B N 1
ATOM 1280 C CA . PHE B 1 59 ? 4.426 -2.676 -11.25 1 97.69 59 PHE B CA 1
ATOM 1281 C C . PHE B 1 59 ? 3.764 -2.996 -9.914 1 97.69 59 PHE B C 1
ATOM 1283 O O . PHE B 1 59 ? 4 -4.059 -9.336 1 97.69 59 PHE B O 1
ATOM 1290 N N . TYR B 1 60 ? 2.93 -2.084 -9.484 1 95.75 60 TYR B N 1
ATOM 1291 C CA . TYR B 1 60 ? 2.281 -2.223 -8.188 1 95.75 60 TYR B CA 1
ATOM 1292 C C . TYR B 1 60 ? 0.907 -2.865 -8.328 1 95.75 60 TYR B C 1
ATOM 1294 O O . TYR B 1 60 ? 0.088 -2.422 -9.133 1 95.75 60 TYR B O 1
ATOM 1302 N N . THR B 1 61 ? 0.67 -3.904 -7.488 1 96.81 61 THR B N 1
ATOM 1303 C CA . THR B 1 61 ? -0.625 -4.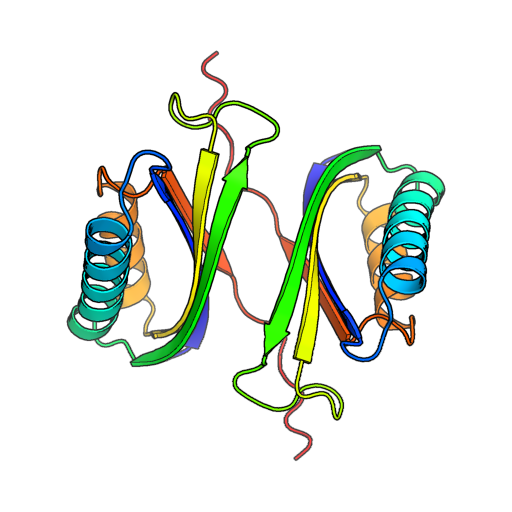574 -7.398 1 96.81 61 THR B CA 1
ATOM 1304 C C . THR B 1 61 ? -0.997 -4.84 -5.945 1 96.81 61 THR B C 1
ATOM 1306 O O . THR B 1 61 ? -0.153 -5.258 -5.148 1 96.81 61 THR B O 1
ATOM 1309 N N . VAL B 1 62 ? -2.236 -4.594 -5.57 1 94.69 62 VAL B N 1
ATOM 1310 C CA . VAL B 1 62 ? -2.762 -4.898 -4.242 1 94.69 62 VAL B CA 1
ATOM 1311 C C . VAL B 1 62 ? -3.865 -5.949 -4.355 1 94.69 62 VAL B C 1
ATOM 1313 O O . VAL B 1 62 ? -4.766 -5.824 -5.188 1 94.69 62 VAL B O 1
ATOM 1316 N N . VAL B 1 63 ? -3.76 -6.93 -3.523 1 96.94 63 VAL B N 1
ATOM 1317 C CA . VAL B 1 63 ? -4.762 -7.992 -3.52 1 96.94 63 VAL B CA 1
ATOM 1318 C C . VAL B 1 63 ? -5.359 -8.133 -2.123 1 96.94 63 VAL B C 1
ATOM 1320 O O . VAL B 1 63 ? -4.637 -8.398 -1.155 1 96.94 63 VAL B O 1
ATOM 1323 N N . ASP B 1 64 ? -6.688 -7.852 -2.064 1 95 64 ASP B N 1
ATOM 1324 C CA . ASP B 1 64 ? -7.422 -8.219 -0.858 1 95 64 ASP B CA 1
ATOM 1325 C C . ASP B 1 64 ? -7.816 -9.695 -0.883 1 95 64 ASP B C 1
ATOM 1327 O O . ASP B 1 64 ? -8.367 -10.18 -1.874 1 95 64 ASP B O 1
ATOM 1331 N N . LEU B 1 65 ? -7.477 -10.328 0.27 1 97.56 65 LEU B N 1
ATOM 1332 C CA . LEU B 1 65 ? -7.711 -11.766 0.259 1 97.56 65 LEU B CA 1
ATOM 1333 C C . LEU B 1 65 ? -8.086 -12.266 1.65 1 97.56 65 LEU B C 1
ATOM 1335 O O . LEU B 1 65 ? -7.906 -11.555 2.641 1 97.56 65 LEU B O 1
ATOM 1339 N N . GLU B 1 66 ? -8.727 -13.438 1.613 1 98.31 66 GLU B N 1
ATOM 1340 C CA . GLU B 1 66 ? -8.906 -14.234 2.826 1 98.31 66 GLU B CA 1
ATOM 1341 C C . GLU B 1 66 ? -8.133 -15.547 2.744 1 98.31 66 GLU B C 1
ATOM 1343 O O . GLU B 1 66 ? -8.164 -16.234 1.717 1 98.31 66 GLU B O 1
ATOM 1348 N N . ILE B 1 67 ? -7.461 -15.805 3.822 1 98.44 67 ILE B N 1
ATOM 1349 C CA . ILE B 1 67 ? -6.652 -17.016 3.785 1 98.44 67 ILE B CA 1
ATOM 1350 C C . ILE B 1 67 ? -6.32 -17.469 5.211 1 98.44 67 ILE B C 1
ATOM 1352 O O . ILE B 1 67 ? -6.289 -1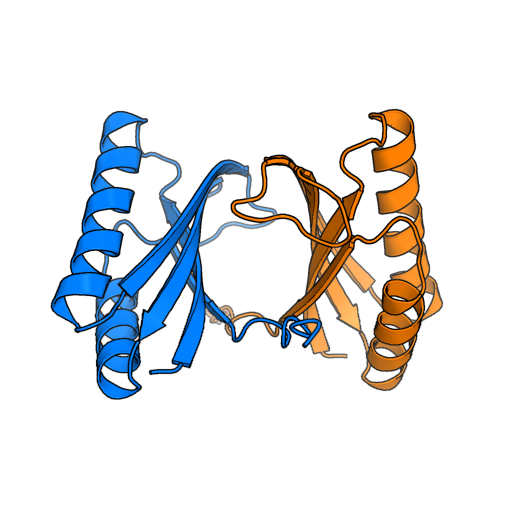6.641 6.129 1 98.44 67 ILE B O 1
ATOM 1356 N N . GLU B 1 68 ? -6.125 -18.781 5.328 1 98.69 68 GLU B N 1
ATOM 1357 C CA . GLU B 1 68 ? -5.695 -19.328 6.617 1 98.69 68 GLU B CA 1
ATOM 1358 C C . GLU B 1 68 ? -4.184 -19.203 6.789 1 98.69 68 GLU B C 1
ATOM 1360 O O . GLU B 1 68 ? -3.455 -19.016 5.816 1 98.69 68 GLU B O 1
ATOM 1365 N N . SER B 1 69 ? -3.748 -19.391 8.008 1 98.12 69 SER B N 1
ATOM 1366 C CA . SER B 1 69 ? -2.361 -19.125 8.383 1 98.12 69 SER B CA 1
ATOM 1367 C C . SER B 1 69 ? -1.399 -20 7.582 1 98.12 69 SER B C 1
ATOM 1369 O O . SER B 1 69 ? -0.364 -19.516 7.117 1 98.12 69 SER B O 1
ATOM 1371 N N . ASP B 1 70 ? -1.73 -21.219 7.441 1 98.44 70 ASP B N 1
ATOM 1372 C CA . ASP B 1 70 ? -0.839 -22.109 6.715 1 98.44 70 ASP B CA 1
ATOM 1373 C C . ASP B 1 70 ? -0.743 -21.719 5.242 1 98.44 70 ASP B C 1
ATOM 1375 O O . ASP B 1 70 ? 0.338 -21.766 4.652 1 98.44 70 ASP B O 1
ATOM 1379 N N . GLY B 1 71 ? -1.866 -21.391 4.672 1 98.62 71 GLY B N 1
ATOM 1380 C CA . GLY B 1 71 ? -1.861 -20.906 3.299 1 98.62 71 GLY B CA 1
ATOM 1381 C C . GLY B 1 71 ? -1.078 -19.625 3.115 1 98.62 71 GLY B C 1
ATOM 1382 O O . GLY B 1 71 ? -0.374 -19.453 2.117 1 98.62 71 GLY B O 1
ATOM 1383 N N . LEU B 1 72 ? -1.229 -18.766 4.09 1 98.56 72 LEU B N 1
ATOM 1384 C CA . LEU B 1 72 ? -0.499 -17.516 4.047 1 98.56 72 LEU B CA 1
ATOM 1385 C C . LEU B 1 72 ? 1.007 -17.75 4.043 1 98.56 72 LEU B C 1
ATOM 1387 O O . LEU B 1 72 ? 1.741 -17.109 3.291 1 98.56 72 LEU B O 1
ATOM 1391 N N . LYS B 1 73 ? 1.428 -18.625 4.945 1 98.38 73 LYS B N 1
ATOM 1392 C CA . LYS B 1 73 ? 2.848 -18.969 5.031 1 98.38 73 LYS B CA 1
ATOM 1393 C C . LYS B 1 73 ? 3.367 -19.5 3.699 1 98.38 73 LYS B C 1
ATOM 1395 O O . LYS B 1 73 ? 4.445 -19.109 3.246 1 98.38 73 LYS B O 1
ATOM 1400 N N . GLU B 1 74 ? 2.574 -20.391 3.107 1 98.69 74 GLU B N 1
ATOM 1401 C CA . GLU B 1 74 ? 2.973 -20.969 1.831 1 98.69 74 GLU B CA 1
ATOM 1402 C C . GLU B 1 74 ? 2.967 -19.922 0.719 1 98.69 74 GLU B C 1
ATOM 1404 O O . GLU B 1 74 ? 3.859 -19.906 -0.132 1 98.69 74 GLU B O 1
ATOM 1409 N N . LEU B 1 75 ? 2.018 -19.078 0.733 1 98.62 75 LEU B N 1
ATOM 1410 C CA . LEU B 1 75 ? 1.96 -18 -0.246 1 98.62 75 LEU B CA 1
ATOM 1411 C C . LEU B 1 75 ? 3.164 -17.078 -0.105 1 98.62 75 LEU B C 1
ATOM 1413 O O . LEU B 1 75 ? 3.777 -16.688 -1.104 1 98.62 75 LEU B O 1
ATOM 1417 N N . ASP B 1 76 ? 3.471 -16.75 1.062 1 97.94 76 ASP B N 1
ATOM 1418 C CA . ASP B 1 76 ? 4.625 -15.914 1.362 1 97.94 76 ASP B CA 1
ATOM 1419 C C . ASP B 1 76 ? 5.91 -16.531 0.814 1 97.94 76 ASP B C 1
ATOM 1421 O O . ASP B 1 76 ? 6.715 -15.836 0.182 1 97.94 76 ASP B O 1
ATOM 1425 N N . ARG B 1 77 ? 6.039 -17.766 1.062 1 97.94 77 ARG B N 1
ATOM 1426 C CA . ARG B 1 77 ? 7.211 -18.484 0.578 1 97.94 77 ARG B CA 1
ATOM 1427 C C . ARG B 1 77 ? 7.277 -18.469 -0.946 1 97.94 77 ARG B C 1
ATOM 1429 O O . ARG B 1 77 ? 8.336 -18.203 -1.521 1 97.94 77 ARG B O 1
ATOM 1436 N N . GLN B 1 78 ? 6.227 -18.719 -1.6 1 97.88 78 GLN B N 1
ATOM 1437 C CA . GLN B 1 78 ? 6.184 -18.781 -3.057 1 97.88 78 GLN B CA 1
ATOM 1438 C C . GLN B 1 78 ? 6.461 -17.406 -3.672 1 97.88 78 GLN B C 1
ATOM 1440 O O . GLN B 1 78 ? 7.195 -17.297 -4.656 1 97.88 78 GLN B O 1
ATOM 1445 N N . LEU B 1 79 ? 5.918 -16.406 -3.09 1 97.56 79 LEU B N 1
ATOM 1446 C CA . LEU B 1 79 ? 6.16 -15.055 -3.572 1 97.56 79 LEU B CA 1
ATOM 1447 C C . LEU B 1 79 ? 7.621 -14.664 -3.377 1 97.56 79 LEU B C 1
ATOM 1449 O O . LEU B 1 79 ? 8.219 -14.016 -4.242 1 97.56 79 LEU B O 1
ATOM 1453 N N . GLY B 1 80 ? 8.109 -15.062 -2.25 1 96.06 80 GLY B N 1
ATOM 1454 C CA . GLY B 1 80 ? 9.508 -14.773 -1.962 1 96.06 80 GLY B CA 1
ATOM 1455 C C . GLY B 1 80 ? 10.469 -15.406 -2.955 1 96.06 80 GLY B C 1
ATOM 1456 O O . GLY B 1 80 ? 11.547 -14.867 -3.215 1 96.06 80 GLY B O 1
ATOM 1457 N N . ASN B 1 81 ? 10.055 -16.391 -3.582 1 96.12 81 ASN B N 1
ATOM 1458 C CA . ASN B 1 81 ? 10.906 -17.125 -4.516 1 96.12 81 ASN B CA 1
ATOM 1459 C C . ASN B 1 81 ? 10.625 -16.734 -5.961 1 96.12 81 ASN B C 1
ATOM 1461 O O . ASN B 1 81 ? 11.344 -17.141 -6.875 1 96.12 81 ASN B O 1
ATOM 1465 N N . ALA B 1 82 ? 9.617 -16.078 -6.215 1 96.69 82 ALA B N 1
ATOM 1466 C CA . ALA B 1 82 ? 9.234 -15.734 -7.578 1 96.69 82 ALA B CA 1
ATOM 1467 C C . ALA B 1 82 ? 10.156 -14.664 -8.156 1 96.69 82 ALA B C 1
ATOM 1469 O O . ALA B 1 82 ? 10.242 -13.555 -7.629 1 96.69 82 ALA B O 1
ATOM 1470 N N . GLU B 1 83 ? 10.727 -14.93 -9.273 1 95.56 83 GLU B N 1
ATOM 1471 C CA . GLU B 1 83 ? 11.68 -14.023 -9.891 1 95.56 83 GLU B CA 1
ATOM 1472 C C . GLU B 1 83 ? 11 -12.734 -10.359 1 95.56 83 GLU B C 1
ATOM 1474 O O . GLU B 1 83 ? 11.625 -11.68 -10.406 1 95.56 83 GLU B O 1
ATOM 1479 N N . GLU B 1 84 ? 9.742 -12.828 -10.648 1 97.12 84 GLU B N 1
ATOM 1480 C CA . GLU B 1 84 ? 9.016 -11.68 -11.188 1 97.12 84 GLU B CA 1
ATOM 1481 C C . GLU B 1 84 ? 8.641 -10.695 -10.086 1 97.12 84 GLU B C 1
ATOM 1483 O O . GLU B 1 84 ? 8.297 -9.547 -10.359 1 97.12 84 GLU B O 1
ATOM 1488 N N . VAL B 1 85 ? 8.672 -11.188 -8.828 1 96.81 85 VAL B N 1
ATOM 1489 C CA . VAL B 1 85 ? 8.273 -10.352 -7.695 1 96.81 85 VAL B CA 1
ATOM 1490 C C . VAL B 1 85 ? 9.5 -9.703 -7.074 1 96.81 85 VAL B C 1
ATOM 1492 O O . VAL B 1 85 ? 10.414 -10.398 -6.609 1 96.81 85 VAL B O 1
ATOM 1495 N N . VAL B 1 86 ? 9.508 -8.383 -7.176 1 95.12 86 VAL B N 1
ATOM 1496 C CA . VAL B 1 86 ? 10.609 -7.594 -6.645 1 95.12 86 VAL B CA 1
ATOM 1497 C C . VAL B 1 86 ? 10.477 -7.469 -5.129 1 95.12 86 VAL B C 1
ATOM 1499 O O . VAL B 1 86 ? 11.453 -7.617 -4.395 1 95.12 86 VAL B O 1
ATOM 1502 N N . ARG B 1 87 ? 9.234 -7.199 -4.715 1 93.69 87 ARG B N 1
ATOM 1503 C CA . ARG B 1 87 ? 8.891 -7.031 -3.309 1 93.69 87 ARG B CA 1
ATOM 1504 C C . ARG B 1 87 ? 7.441 -7.43 -3.049 1 93.69 87 ARG B C 1
ATOM 1506 O O . ARG B 1 87 ? 6.582 -7.27 -3.92 1 93.69 87 ARG B O 1
ATOM 1513 N N . HIS B 1 88 ? 7.207 -7.953 -1.838 1 96.12 88 HIS B N 1
ATOM 1514 C CA . HIS B 1 88 ? 5.832 -8.195 -1.425 1 96.12 88 HIS B CA 1
ATOM 1515 C C . HIS B 1 88 ? 5.668 -8.031 0.082 1 96.12 88 HIS B C 1
ATOM 1517 O O . HIS B 1 88 ? 6.652 -8.078 0.825 1 96.12 88 HIS B O 1
ATOM 1523 N N . LYS B 1 89 ? 4.438 -7.793 0.42 1 94.06 89 LYS B N 1
ATOM 1524 C CA . LYS B 1 89 ? 4.117 -7.633 1.836 1 94.06 89 LYS B CA 1
ATOM 1525 C C . LYS B 1 89 ? 2.652 -7.961 2.109 1 94.06 89 LYS B C 1
ATOM 1527 O O . LYS B 1 89 ? 1.771 -7.578 1.339 1 94.06 89 LYS B O 1
ATOM 1532 N N . PHE B 1 90 ? 2.508 -8.625 3.234 1 95.81 90 PHE B N 1
ATOM 1533 C CA . PHE B 1 90 ? 1.153 -8.828 3.732 1 95.81 90 PHE B CA 1
ATOM 1534 C C . PHE B 1 90 ? 0.853 -7.887 4.891 1 95.81 90 PHE B C 1
ATOM 1536 O O . PHE B 1 90 ? 1.678 -7.719 5.793 1 95.81 90 PHE B O 1
ATOM 1543 N N . VAL B 1 91 ? -0.347 -7.273 4.816 1 93.75 91 VAL B N 1
ATOM 1544 C CA . VAL B 1 91 ? -0.787 -6.371 5.875 1 93.75 91 VAL B CA 1
ATOM 1545 C C . VAL B 1 91 ? -2.193 -6.75 6.328 1 93.75 91 VAL B C 1
ATOM 1547 O O . VAL B 1 91 ? -3.045 -7.102 5.508 1 93.75 91 VAL B O 1
ATOM 1550 N N . ARG B 1 92 ? -2.396 -6.703 7.625 1 90.81 92 ARG B N 1
ATOM 1551 C CA . ARG B 1 92 ? -3.764 -6.82 8.117 1 90.81 92 ARG B CA 1
ATOM 1552 C C . ARG B 1 92 ? -4.516 -5.504 7.973 1 90.81 92 ARG B C 1
ATOM 1554 O O . ARG B 1 92 ? -4.051 -4.461 8.445 1 90.81 92 ARG B O 1
ATOM 1561 N N . PRO B 1 93 ? -5.629 -5.629 7.23 1 84.88 93 PRO B N 1
ATOM 1562 C CA . PRO B 1 93 ? -6.355 -4.375 7.039 1 84.88 93 PRO B CA 1
ATOM 1563 C C . PRO B 1 93 ? -6.988 -3.855 8.328 1 84.88 93 PRO B C 1
ATOM 1565 O O . PRO B 1 93 ? -7.23 -4.633 9.258 1 84.88 93 PRO B O 1
ATOM 1568 N N . GLU B 1 94 ? -7.027 -2.496 8.406 1 71.38 94 GLU B N 1
ATOM 1569 C CA . GLU B 1 94 ? -7.711 -1.911 9.555 1 71.38 94 GLU B CA 1
ATOM 1570 C C . GLU B 1 94 ? -9.18 -2.326 9.594 1 71.38 94 GLU B C 1
ATOM 1572 O O . GLU B 1 94 ? -9.797 -2.549 8.547 1 71.38 94 GLU B O 1
ATOM 1577 N N . VAL B 1 95 ? -9.727 -2.869 10.758 1 58.31 95 VAL B N 1
ATOM 1578 C CA . VAL B 1 95 ? -11.102 -3.324 10.953 1 58.31 95 VAL B CA 1
ATOM 1579 C C . VAL B 1 95 ? -12.062 -2.314 10.336 1 58.31 95 VAL B C 1
ATOM 1581 O O . VAL B 1 95 ? -11.938 -1.107 10.555 1 58.31 95 VAL B O 1
ATOM 1584 N N . ARG B 1 96 ? -12.625 -2.648 9.086 1 52.97 96 ARG B N 1
ATOM 1585 C CA . ARG B 1 96 ? -13.773 -1.882 8.625 1 52.97 96 ARG B CA 1
ATOM 1586 C C . ARG B 1 96 ? -14.898 -1.905 9.656 1 52.97 96 ARG B C 1
ATOM 1588 O O . ARG B 1 96 ? -15.195 -2.953 10.234 1 52.97 96 ARG B O 1
ATOM 1595 N N . SER B 1 97 ? -14.938 -0.965 10.492 1 43.44 97 SER B N 1
ATOM 1596 C CA . SER B 1 97 ? -16.125 -1.032 11.344 1 43.44 97 SER B CA 1
ATOM 1597 C C . SER B 1 97 ? -17.375 -1.376 10.531 1 43.44 97 SER B C 1
ATOM 1599 O O . SER B 1 97 ? -17.672 -0.706 9.539 1 43.44 97 SER B O 1
ATOM 1601 N N . LYS B 1 98 ? -17.625 -2.664 10.234 1 39.53 98 LYS B N 1
ATOM 1602 C CA . LYS B 1 98 ? -19.016 -2.895 9.836 1 39.53 98 LYS B CA 1
ATOM 1603 C C . LYS B 1 98 ? -19.984 -2.156 10.758 1 39.53 98 LYS B C 1
ATOM 1605 O O . LYS B 1 98 ? -19.922 -2.314 11.984 1 39.53 98 LYS B O 1
ATOM 1610 N N . LYS B 1 99 ? -20.266 -0.837 10.359 1 34.66 99 LYS B N 1
ATOM 1611 C CA . LYS B 1 99 ? -21.484 -0.426 11.055 1 34.66 99 LYS B CA 1
ATOM 1612 C C . LYS B 1 99 ? -22.531 -1.536 11.039 1 34.66 99 LYS B C 1
ATOM 1614 O O . LYS B 1 99 ? -22.984 -1.955 9.977 1 34.66 99 LYS B O 1
ATOM 1619 N N . ILE B 1 100 ? -22.25 -2.598 11.766 1 25.36 100 ILE B N 1
ATOM 1620 C CA . ILE B 1 100 ? -23.531 -3.15 12.172 1 25.36 100 ILE B CA 1
ATOM 1621 C C . ILE B 1 100 ? -24.328 -2.092 12.93 1 25.36 100 ILE B C 1
ATOM 1623 O O . ILE B 1 100 ? -23.797 -1.43 13.828 1 25.36 100 ILE B O 1
#

Foldseek 3Di:
DAKKKKKFWFAQPDDPVVVVVVQVVLCVLCVVLVKAWDDKDWPAKDADPDDFPNGGMTTIMMTIMGHDPVSVVVSVVVLVPDPRTRDMDMDHDDPPPPPD/DAKKKKKFWFAQPDDPVVVVVVVVVLCVLCVVLVKAWDDKDWPAKDADPDDFPNGGMTTIMMTIMGHDPVSVVVSVVVLVPDPGTRDMDMDHDDPPPPPD